Protein AF-A0A0F8WMC8-F1 (afdb_monomer)

Structure (mmCIF, N/CA/C/O backbone):
data_AF-A0A0F8WMC8-F1
#
_entry.id   AF-A0A0F8WMC8-F1
#
loop_
_atom_site.group_PDB
_atom_site.id
_atom_site.type_symbol
_atom_site.label_atom_id
_atom_site.label_alt_id
_atom_site.label_comp_id
_atom_site.label_asym_id
_atom_site.label_entity_id
_atom_site.label_seq_id
_atom_site.pdbx_PDB_ins_code
_atom_site.Cartn_x
_atom_site.Cartn_y
_atom_site.Cartn_z
_atom_site.occupancy
_atom_site.B_iso_or_equiv
_atom_site.auth_seq_id
_atom_site.auth_comp_id
_atom_site.auth_asym_id
_atom_site.auth_atom_id
_atom_site.pdbx_PDB_model_num
ATOM 1 N N . TYR A 1 1 ? -6.528 14.099 8.132 1.00 57.34 1 TYR A N 1
ATOM 2 C CA . TYR A 1 1 ? -7.408 13.729 7.004 1.00 57.34 1 TYR A CA 1
ATOM 3 C C . TYR A 1 1 ? -6.555 13.571 5.759 1.00 57.34 1 TYR A C 1
ATOM 5 O O . TYR A 1 1 ? -5.577 14.304 5.660 1.00 57.34 1 TYR A O 1
ATOM 13 N N . PRO A 1 2 ? -6.889 12.652 4.842 1.00 69.31 2 PRO A N 1
ATOM 14 C CA . PRO A 1 2 ? -6.136 12.472 3.605 1.00 69.31 2 PRO A CA 1
ATOM 15 C C . PRO A 1 2 ? -6.186 13.750 2.757 1.00 69.31 2 PRO A C 1
ATOM 17 O O . PRO A 1 2 ? -7.226 14.417 2.733 1.00 69.31 2 PRO A O 1
ATOM 20 N N . LEU A 1 3 ? -5.102 14.080 2.043 1.00 78.44 3 LEU A N 1
ATOM 21 C CA . LEU A 1 3 ? -5.024 15.299 1.218 1.00 78.44 3 LEU A CA 1
ATOM 22 C C . LEU A 1 3 ? -6.164 15.383 0.197 1.00 78.44 3 LEU A C 1
ATOM 24 O O . LEU A 1 3 ? -6.752 16.448 0.043 1.00 78.44 3 LEU A O 1
ATOM 28 N N . ARG A 1 4 ? -6.574 14.249 -0.387 1.00 80.81 4 ARG A N 1
ATOM 29 C CA . ARG A 1 4 ? -7.710 14.142 -1.325 1.00 80.81 4 ARG A CA 1
ATOM 30 C C . ARG A 1 4 ? -9.057 14.659 -0.792 1.00 80.81 4 ARG A C 1
ATOM 32 O O . ARG A 1 4 ? -9.980 14.851 -1.572 1.00 80.81 4 ARG A O 1
ATOM 39 N N . ARG A 1 5 ? -9.199 14.883 0.522 1.00 80.94 5 ARG A N 1
ATOM 40 C CA . ARG A 1 5 ? -10.414 15.445 1.149 1.00 80.94 5 ARG A CA 1
ATOM 41 C C . ARG A 1 5 ? -10.254 16.890 1.627 1.00 80.94 5 ARG A C 1
ATOM 43 O O . ARG A 1 5 ? -11.209 17.465 2.151 1.00 80.94 5 ARG A O 1
ATOM 50 N N . ALA A 1 6 ? -9.066 17.475 1.508 1.00 84.31 6 ALA A N 1
ATOM 51 C CA . ALA A 1 6 ? -8.820 18.833 1.963 1.00 84.31 6 ALA A CA 1
ATOM 52 C C . ALA A 1 6 ? -9.508 19.841 1.027 1.00 84.31 6 ALA A C 1
ATOM 54 O O . ALA A 1 6 ? -9.176 19.935 -0.151 1.00 84.31 6 ALA A O 1
ATOM 55 N N . LYS A 1 7 ? -10.441 20.646 1.557 1.00 89.38 7 LYS A N 1
ATOM 56 C CA . LYS A 1 7 ? -11.098 21.722 0.783 1.00 89.38 7 LYS A CA 1
ATOM 57 C C . LYS A 1 7 ? -10.099 22.766 0.264 1.00 89.38 7 LYS A C 1
ATOM 59 O O . LYS A 1 7 ? -10.348 23.413 -0.743 1.00 89.38 7 LYS A O 1
ATOM 64 N N . ASN A 1 8 ? -8.976 22.924 0.958 1.00 91.56 8 ASN A N 1
ATOM 65 C CA . ASN A 1 8 ? -7.898 23.864 0.664 1.00 91.56 8 ASN A CA 1
ATOM 66 C C . ASN A 1 8 ? -6.662 23.184 0.043 1.00 91.56 8 ASN A C 1
ATOM 68 O O . ASN A 1 8 ? -5.550 23.694 0.190 1.00 91.56 8 ASN A O 1
ATOM 72 N N . ILE A 1 9 ? -6.830 22.036 -0.628 1.00 89.38 9 ILE A N 1
ATOM 73 C CA . ILE A 1 9 ? -5.713 21.257 -1.184 1.00 89.38 9 ILE A CA 1
ATOM 74 C C . ILE A 1 9 ? -4.814 22.085 -2.111 1.00 89.38 9 ILE A C 1
ATOM 76 O O . ILE A 1 9 ? -3.598 22.042 -1.973 1.00 89.38 9 ILE A O 1
ATOM 80 N N . ASN A 1 10 ? -5.392 22.928 -2.971 1.00 87.25 10 ASN A N 1
ATOM 81 C CA . ASN A 1 10 ? -4.627 23.771 -3.895 1.00 87.25 10 ASN A CA 1
ATOM 82 C C . ASN A 1 10 ? -3.732 24.773 -3.152 1.00 87.25 10 ASN A C 1
ATOM 84 O O . ASN A 1 10 ? -2.590 24.994 -3.541 1.00 87.25 10 ASN A O 1
ATOM 88 N N . THR A 1 11 ? -4.223 25.344 -2.048 1.00 94.12 11 THR A N 1
ATOM 89 C CA . THR A 1 11 ? -3.432 26.242 -1.198 1.00 94.12 11 THR A CA 1
ATOM 90 C C . THR A 1 11 ? -2.282 25.493 -0.533 1.00 94.12 11 THR A C 1
ATOM 92 O O . THR A 1 11 ? -1.169 26.009 -0.496 1.00 94.12 11 THR A O 1
ATOM 95 N N . PHE A 1 12 ? -2.530 24.278 -0.035 1.00 93.06 12 PHE A N 1
ATOM 96 C CA . PHE A 1 12 ? -1.485 23.435 0.547 1.00 93.06 12 PHE A CA 1
ATOM 97 C C . PHE A 1 12 ? -0.402 23.093 -0.486 1.00 93.06 12 PHE A C 1
ATOM 99 O O . PHE A 1 12 ? 0.774 23.338 -0.229 1.00 93.06 12 PHE A O 1
ATOM 106 N N . LEU A 1 13 ? -0.793 22.610 -1.671 1.00 88.81 13 LEU A N 1
ATOM 107 C CA . LEU A 1 13 ? 0.134 22.243 -2.746 1.00 88.81 13 LEU A CA 1
ATOM 108 C C . LEU A 1 13 ? 0.963 23.443 -3.229 1.00 88.81 13 LEU A C 1
ATOM 110 O O . LEU A 1 13 ? 2.169 23.311 -3.416 1.00 88.81 13 LEU A O 1
ATOM 114 N N . ALA A 1 14 ? 0.352 24.628 -3.346 1.00 89.81 14 ALA A N 1
ATOM 115 C CA . ALA A 1 14 ? 1.045 25.853 -3.749 1.00 89.81 14 ALA A CA 1
ATOM 116 C C . ALA A 1 14 ? 2.053 26.373 -2.708 1.00 89.81 14 ALA A C 1
ATOM 118 O O . ALA A 1 14 ? 3.008 27.061 -3.063 1.00 89.81 14 ALA A O 1
ATOM 119 N N . GLN A 1 15 ? 1.843 26.101 -1.416 1.00 94.94 15 GLN A N 1
ATOM 120 C CA . GLN A 1 15 ? 2.841 26.418 -0.388 1.00 94.94 15 GLN A CA 1
ATOM 121 C C . GLN A 1 15 ? 3.924 25.340 -0.327 1.00 94.94 15 GLN A C 1
ATOM 123 O O . GLN A 1 15 ? 5.102 25.674 -0.226 1.00 94.94 15 GLN A O 1
ATOM 128 N N . ALA A 1 16 ? 3.549 24.064 -0.452 1.00 91.69 16 ALA A N 1
ATOM 129 C CA . ALA A 1 16 ? 4.490 22.951 -0.469 1.00 91.69 16 ALA A CA 1
ATOM 130 C C . ALA A 1 16 ? 5.500 23.080 -1.619 1.00 91.69 16 ALA A C 1
ATOM 132 O O . ALA A 1 16 ? 6.696 22.931 -1.388 1.00 91.69 16 ALA A O 1
ATOM 133 N N . SER A 1 17 ? 5.059 23.478 -2.817 1.00 88.31 17 SER A N 1
ATOM 134 C CA . SER A 1 17 ? 5.940 23.666 -3.979 1.00 88.31 17 SER A CA 1
ATOM 135 C C . SER A 1 17 ? 7.002 24.760 -3.804 1.00 88.31 17 SER A C 1
ATOM 137 O O . SER A 1 17 ? 7.935 24.828 -4.595 1.00 88.31 17 SER A O 1
ATOM 139 N N . LYS A 1 18 ? 6.876 25.637 -2.796 1.00 94.38 18 LYS A N 1
ATOM 140 C CA . LYS A 1 18 ? 7.890 26.662 -2.484 1.00 94.38 18 LYS A CA 1
ATOM 141 C C . LYS A 1 18 ? 9.044 26.128 -1.638 1.00 94.38 18 LYS A C 1
ATOM 143 O O . LYS A 1 18 ? 10.104 26.742 -1.620 1.00 94.38 18 LYS A O 1
ATOM 148 N N . VAL A 1 19 ? 8.823 25.038 -0.903 1.00 96.25 19 VAL A N 1
ATOM 149 C CA . VAL A 1 19 ? 9.779 24.488 0.076 1.00 96.25 19 VAL A CA 1
ATOM 150 C C . VAL A 1 19 ? 10.186 23.047 -0.228 1.00 96.25 19 VAL A C 1
ATOM 152 O O . VAL A 1 19 ? 11.166 22.558 0.324 1.00 96.25 19 VAL A O 1
ATOM 155 N N . PHE A 1 20 ? 9.453 22.367 -1.107 1.00 89.06 20 PHE A N 1
ATOM 156 C CA . PHE A 1 20 ? 9.687 20.988 -1.503 1.00 89.06 20 PHE A CA 1
ATOM 157 C C . PHE A 1 20 ? 9.847 20.923 -3.030 1.00 89.06 20 PHE A C 1
ATOM 159 O O . PHE A 1 20 ? 8.898 21.241 -3.748 1.00 89.06 20 PHE A O 1
ATOM 166 N N . PRO A 1 21 ? 11.032 20.543 -3.548 1.00 85.62 21 PRO A N 1
ATOM 167 C CA . PRO A 1 21 ? 11.345 20.642 -4.976 1.00 85.62 21 PRO A CA 1
ATOM 168 C C . PRO A 1 21 ? 10.711 19.531 -5.827 1.00 85.62 21 PRO A C 1
ATOM 170 O O . PRO A 1 21 ? 10.865 19.536 -7.047 1.00 85.62 21 PRO A O 1
ATOM 173 N N . PHE A 1 22 ? 10.016 18.573 -5.210 1.00 84.44 22 PHE A N 1
ATOM 174 C CA . PHE A 1 22 ? 9.362 17.469 -5.907 1.00 84.44 22 PHE A CA 1
ATOM 175 C C . PHE A 1 22 ? 7.856 17.709 -6.023 1.00 84.44 22 PHE A C 1
ATOM 177 O O . PHE A 1 22 ? 7.223 18.260 -5.121 1.00 84.44 22 PHE A O 1
ATOM 184 N N . HIS A 1 23 ? 7.274 17.271 -7.139 1.00 80.44 23 HIS A N 1
ATOM 185 C CA . HIS A 1 23 ? 5.830 17.325 -7.339 1.00 80.44 23 HIS A CA 1
ATOM 186 C C . HIS A 1 23 ? 5.111 16.390 -6.354 1.00 80.44 23 HIS A C 1
ATOM 188 O O . HIS A 1 23 ? 5.587 15.288 -6.084 1.00 80.44 23 HIS A O 1
ATOM 194 N N . ILE A 1 24 ? 3.977 16.835 -5.808 1.00 82.38 24 ILE A N 1
ATOM 195 C CA . ILE A 1 24 ? 3.153 16.040 -4.891 1.00 82.38 24 ILE A CA 1
ATOM 196 C C . ILE A 1 24 ? 1.917 15.567 -5.650 1.00 82.38 24 ILE A C 1
ATOM 198 O O . ILE A 1 24 ? 0.989 16.345 -5.876 1.00 82.38 24 ILE A O 1
ATOM 202 N N . ASP A 1 25 ? 1.901 14.282 -5.991 1.00 80.38 25 ASP A N 1
ATOM 203 C CA . ASP A 1 25 ? 0.770 13.631 -6.645 1.00 80.38 25 ASP A CA 1
ATOM 204 C C . ASP A 1 25 ? -0.287 13.207 -5.619 1.00 80.38 25 ASP A C 1
ATOM 206 O O . ASP A 1 25 ? -0.045 12.397 -4.722 1.00 80.38 25 ASP A O 1
ATOM 210 N N . VAL A 1 26 ? -1.496 13.751 -5.755 1.00 83.75 26 VAL A N 1
ATOM 211 C CA . VAL A 1 26 ? -2.641 13.351 -4.932 1.00 83.75 26 VAL A CA 1
ATOM 212 C C . VAL A 1 26 ? -3.356 12.203 -5.629 1.00 83.75 26 VAL A C 1
ATOM 214 O O . VAL A 1 26 ? -4.071 12.406 -6.608 1.00 83.75 26 VAL A O 1
ATOM 217 N N . ILE A 1 27 ? -3.180 10.995 -5.105 1.00 83.06 27 ILE A N 1
ATOM 218 C CA . ILE A 1 27 ? -3.777 9.786 -5.674 1.00 83.06 27 ILE A CA 1
ATOM 219 C C . ILE A 1 27 ? -5.205 9.537 -5.167 1.00 83.06 27 ILE A C 1
ATOM 221 O O . ILE A 1 27 ? -5.610 9.977 -4.081 1.00 83.06 27 ILE A O 1
ATOM 225 N N . SER A 1 28 ? -5.985 8.816 -5.975 1.00 85.44 28 SER A N 1
ATOM 226 C CA . SER A 1 28 ? -7.312 8.341 -5.583 1.00 85.44 28 SER A CA 1
ATOM 227 C C . SER A 1 28 ? -7.197 7.230 -4.533 1.00 85.44 28 SER A C 1
ATOM 229 O O . SER A 1 28 ? -6.167 6.573 -4.421 1.00 85.44 28 SER A O 1
ATOM 231 N N . GLY A 1 29 ? -8.274 6.973 -3.785 1.00 85.50 29 GLY A N 1
ATOM 232 C CA . GLY A 1 29 ? -8.288 5.851 -2.838 1.00 85.50 29 GLY A CA 1
ATOM 233 C C . GLY A 1 29 ? -8.155 4.481 -3.522 1.00 85.50 29 GLY A C 1
ATOM 234 O O . GLY A 1 29 ? -7.564 3.568 -2.963 1.00 85.50 29 GLY A O 1
ATOM 235 N N . GLN A 1 30 ? -8.663 4.331 -4.751 1.00 86.94 30 GLN A N 1
ATOM 236 C CA . GLN A 1 30 ? -8.468 3.098 -5.526 1.00 86.94 30 GLN A CA 1
ATOM 237 C C . GLN A 1 30 ? -7.009 2.909 -5.940 1.00 86.94 30 GLN A C 1
ATOM 239 O O . GLN A 1 30 ? -6.510 1.788 -5.912 1.00 86.94 30 GLN A O 1
ATOM 244 N N . GLU A 1 31 ? -6.330 3.996 -6.299 1.00 84.88 31 GLU A N 1
ATOM 245 C CA . GLU A 1 31 ? -4.917 3.954 -6.661 1.00 84.88 31 GLU A CA 1
ATOM 246 C C . GLU A 1 31 ? -4.029 3.680 -5.443 1.00 84.88 31 GLU A C 1
ATOM 248 O O . GLU A 1 31 ? -3.118 2.861 -5.516 1.00 84.88 31 GLU A O 1
ATOM 253 N N . GLU A 1 32 ? -4.355 4.281 -4.296 1.00 89.12 32 GLU A N 1
ATOM 254 C CA . GLU A 1 32 ? -3.754 3.953 -3.000 1.00 89.12 32 GLU A CA 1
ATOM 255 C C . GLU A 1 32 ? -3.905 2.456 -2.690 1.00 89.12 32 GLU A C 1
ATOM 257 O O . GLU A 1 32 ? -2.904 1.772 -2.492 1.00 89.12 32 GLU A O 1
ATOM 262 N N . ALA A 1 33 ? -5.125 1.914 -2.775 1.00 94.12 33 ALA A N 1
ATOM 263 C CA . ALA A 1 33 ? -5.384 0.488 -2.581 1.00 94.12 33 ALA A CA 1
ATOM 264 C C . ALA A 1 33 ? -4.577 -0.398 -3.552 1.00 94.12 33 ALA A C 1
ATOM 266 O O . ALA A 1 33 ? -4.024 -1.426 -3.156 1.00 94.12 33 ALA A O 1
ATOM 267 N N . ARG A 1 34 ? -4.477 -0.000 -4.827 1.00 94.44 34 ARG A N 1
ATOM 268 C CA . ARG A 1 34 ? -3.725 -0.742 -5.848 1.00 94.44 34 ARG A CA 1
ATOM 269 C C . ARG A 1 34 ? -2.232 -0.789 -5.521 1.00 94.44 34 ARG A C 1
ATOM 271 O O . ARG A 1 34 ? -1.635 -1.861 -5.622 1.00 94.44 34 ARG A O 1
ATOM 278 N N . LEU A 1 35 ? -1.646 0.342 -5.128 1.00 91.56 35 LEU A N 1
ATOM 279 C CA . LEU A 1 35 ? -0.238 0.436 -4.737 1.00 91.56 35 LEU A CA 1
ATOM 280 C C . LEU A 1 35 ? 0.037 -0.341 -3.446 1.00 91.56 35 LEU A C 1
ATOM 282 O O . LEU A 1 35 ? 1.009 -1.086 -3.397 1.00 91.56 35 LEU A O 1
ATOM 286 N N . ILE A 1 36 ? -0.840 -0.257 -2.441 1.00 97.06 36 ILE A N 1
ATOM 287 C CA . ILE A 1 36 ? -0.744 -1.060 -1.208 1.00 97.06 36 ILE A CA 1
ATOM 288 C C . ILE A 1 36 ? -0.694 -2.551 -1.543 1.00 97.06 36 ILE A C 1
ATOM 290 O O . ILE A 1 36 ? 0.205 -3.264 -1.096 1.00 97.06 36 ILE A O 1
ATOM 294 N N . TYR A 1 37 ? -1.621 -3.022 -2.382 1.00 96.44 37 TYR A N 1
ATOM 295 C CA . TYR A 1 37 ? -1.638 -4.420 -2.801 1.00 96.44 37 TYR A CA 1
ATOM 296 C C . TYR A 1 37 ? -0.370 -4.813 -3.554 1.00 96.44 37 TYR A C 1
ATOM 298 O O . TYR A 1 37 ? 0.166 -5.891 -3.312 1.00 96.44 37 TYR A O 1
ATOM 306 N N . GLN A 1 38 ? 0.135 -3.952 -4.444 1.00 90.69 38 GLN A N 1
ATOM 307 C CA . GLN A 1 38 ? 1.414 -4.198 -5.108 1.00 90.69 38 GLN A CA 1
ATOM 308 C C . GLN A 1 38 ? 2.554 -4.314 -4.099 1.00 90.69 38 GLN A C 1
ATOM 310 O O . GLN A 1 38 ? 3.329 -5.257 -4.214 1.00 90.69 38 GLN A O 1
ATOM 315 N N . GLY A 1 39 ? 2.635 -3.430 -3.105 1.00 92.88 39 GLY A N 1
ATOM 316 C CA . GLY A 1 39 ? 3.635 -3.516 -2.042 1.00 92.88 39 GLY A CA 1
ATOM 317 C C . GLY A 1 39 ? 3.597 -4.867 -1.336 1.00 92.88 39 GLY A C 1
ATOM 318 O O . GLY A 1 39 ? 4.597 -5.575 -1.311 1.00 92.88 39 GLY A O 1
ATOM 319 N N . VAL A 1 40 ? 2.423 -5.291 -0.866 1.00 93.94 40 VAL A N 1
ATOM 320 C CA . VAL A 1 40 ? 2.255 -6.583 -0.176 1.00 93.94 40 VAL A CA 1
ATOM 321 C C . VAL A 1 40 ? 2.558 -7.780 -1.092 1.00 93.94 40 VAL A C 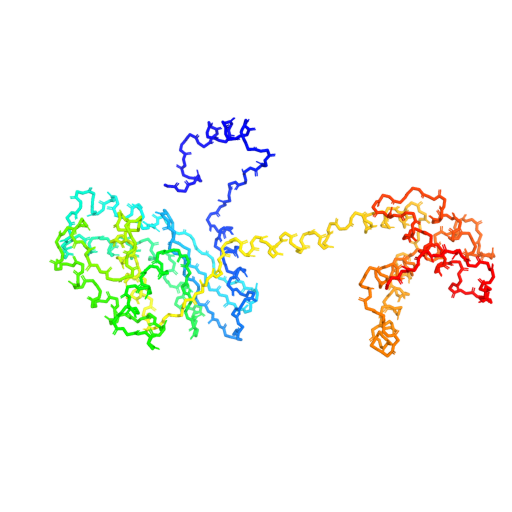1
ATOM 323 O O . VAL A 1 40 ? 3.210 -8.742 -0.678 1.00 93.94 40 VAL A O 1
ATOM 326 N N . ALA A 1 41 ? 2.106 -7.740 -2.348 1.00 90.69 41 ALA A N 1
ATOM 327 C CA . ALA A 1 41 ? 2.239 -8.849 -3.292 1.00 90.69 41 ALA A CA 1
ATOM 328 C C . ALA A 1 41 ? 3.690 -9.155 -3.707 1.00 90.69 41 ALA A C 1
ATOM 330 O O . ALA A 1 41 ? 3.954 -10.284 -4.109 1.00 90.69 41 ALA A O 1
ATOM 331 N N . HIS A 1 42 ? 4.621 -8.197 -3.599 1.00 86.06 42 HIS A N 1
ATOM 332 C CA . HIS A 1 42 ? 6.047 -8.427 -3.894 1.00 86.06 42 HIS A CA 1
ATOM 333 C C . HIS A 1 42 ? 6.797 -9.190 -2.800 1.00 86.06 42 HIS A C 1
ATOM 335 O O . HIS A 1 42 ? 7.874 -9.717 -3.065 1.00 86.06 42 HIS A O 1
ATOM 341 N N . TYR A 1 43 ? 6.240 -9.287 -1.593 1.00 81.81 43 TYR A N 1
ATOM 342 C CA . TYR A 1 43 ? 6.917 -9.928 -0.463 1.00 81.81 43 TYR A CA 1
ATOM 343 C C . TYR A 1 43 ? 6.195 -11.177 0.028 1.00 81.81 43 TYR A C 1
ATOM 345 O O . TYR A 1 43 ? 6.834 -12.126 0.478 1.00 81.81 43 TYR A O 1
ATOM 353 N N . ILE A 1 44 ? 4.872 -11.223 -0.115 1.00 78.75 44 ILE A N 1
ATOM 354 C CA . ILE A 1 44 ? 4.073 -12.382 0.269 1.00 78.75 44 ILE A CA 1
ATOM 355 C C . ILE A 1 44 ? 3.729 -13.190 -0.986 1.00 78.75 44 ILE A C 1
ATOM 357 O O . ILE A 1 44 ? 3.063 -12.701 -1.900 1.00 78.75 44 ILE A O 1
ATOM 361 N N . HIS A 1 45 ? 4.140 -14.454 -1.028 1.00 77.50 45 HIS A N 1
ATOM 362 C CA . HIS A 1 45 ? 3.972 -15.324 -2.191 1.00 77.50 45 HIS A CA 1
ATOM 363 C C . HIS A 1 45 ? 3.014 -16.468 -1.845 1.00 77.50 45 HIS A C 1
ATOM 365 O O . HIS A 1 45 ? 3.412 -17.497 -1.314 1.00 77.50 45 HIS A O 1
ATOM 371 N N . HIS A 1 46 ? 1.731 -16.261 -2.135 1.00 76.88 46 HIS A N 1
ATOM 372 C CA . HIS A 1 46 ? 0.692 -17.284 -2.070 1.00 76.88 46 HIS A CA 1
ATOM 373 C C . HIS A 1 46 ? 0.010 -17.413 -3.426 1.00 76.88 46 HIS A C 1
ATOM 375 O O . HIS A 1 46 ? -0.273 -16.398 -4.081 1.00 76.88 46 HIS A O 1
ATOM 381 N N . ASP A 1 47 ? -0.301 -18.657 -3.780 1.00 84.25 47 ASP A N 1
ATOM 382 C CA . ASP A 1 47 ? -0.995 -19.021 -5.015 1.00 84.25 47 ASP A CA 1
ATOM 383 C C . ASP A 1 47 ? -2.517 -18.895 -4.900 1.00 84.25 47 ASP A C 1
ATOM 385 O O . ASP A 1 47 ? -3.228 -19.081 -5.881 1.00 84.25 47 ASP A O 1
ATOM 389 N N . GLU A 1 48 ? -3.033 -18.509 -3.739 1.00 91.00 48 GLU A N 1
ATOM 390 C CA . GLU A 1 48 ? -4.462 -18.349 -3.485 1.00 91.00 48 GLU A CA 1
ATOM 391 C C . GLU A 1 48 ? -4.890 -16.877 -3.410 1.00 91.00 48 GLU A C 1
ATOM 393 O O . GLU A 1 48 ? -4.061 -15.956 -3.446 1.00 91.00 48 GLU A O 1
ATOM 398 N N . ASN A 1 49 ? -6.205 -16.640 -3.349 1.00 95.62 49 ASN A N 1
ATOM 399 C CA . ASN A 1 49 ? -6.713 -15.294 -3.118 1.00 95.62 49 ASN A CA 1
ATOM 400 C C . ASN A 1 49 ? -6.334 -14.849 -1.706 1.00 95.62 49 ASN A C 1
ATOM 402 O O . ASN A 1 49 ? -6.507 -15.588 -0.738 1.00 95.62 49 ASN A O 1
ATOM 406 N N . ARG A 1 50 ? -5.908 -13.599 -1.579 1.00 95.81 50 ARG A N 1
ATOM 407 C CA . ARG A 1 50 ? -5.653 -12.960 -0.290 1.00 95.81 50 ARG A CA 1
ATOM 408 C C . ARG A 1 50 ? -6.472 -11.694 -0.144 1.00 95.81 50 ARG A C 1
ATOM 410 O O . ARG A 1 50 ? -6.638 -10.963 -1.125 1.00 95.81 50 ARG A O 1
ATOM 417 N N . LEU A 1 51 ? -6.915 -11.426 1.075 1.00 98.31 51 LEU A N 1
ATOM 418 C CA . LEU A 1 51 ? -7.502 -10.158 1.476 1.00 98.31 51 LEU A CA 1
ATOM 419 C C . LEU A 1 51 ? -6.425 -9.301 2.151 1.00 98.31 51 LEU A C 1
ATOM 421 O O . LEU A 1 51 ? -5.896 -9.673 3.190 1.00 98.31 51 LEU A O 1
ATOM 425 N N . VAL A 1 52 ? -6.098 -8.155 1.564 1.00 98.44 52 VAL A N 1
ATOM 426 C CA . VAL A 1 52 ? -5.203 -7.152 2.149 1.00 98.44 52 VAL A CA 1
ATOM 427 C C . VAL A 1 52 ? -6.040 -6.044 2.775 1.00 98.44 52 VAL A C 1
ATOM 429 O O . VAL A 1 52 ? -6.937 -5.513 2.117 1.00 98.44 52 VAL A O 1
ATOM 432 N N . ILE A 1 53 ? -5.739 -5.691 4.023 1.00 98.69 53 ILE A N 1
ATOM 433 C CA . ILE A 1 53 ? -6.399 -4.625 4.782 1.00 98.69 53 ILE A CA 1
ATOM 434 C C . ILE A 1 53 ? -5.344 -3.614 5.250 1.00 98.69 53 ILE A C 1
ATOM 436 O O . ILE A 1 53 ? -4.382 -3.972 5.925 1.00 98.69 53 ILE A O 1
ATOM 440 N N . ASP A 1 54 ? -5.540 -2.339 4.927 1.00 98.50 54 ASP A N 1
ATOM 441 C CA . ASP A 1 54 ? -4.710 -1.223 5.399 1.00 98.50 54 ASP A CA 1
ATOM 442 C C . ASP A 1 54 ? -5.610 -0.209 6.110 1.00 98.50 54 ASP A C 1
ATOM 444 O O . ASP A 1 54 ? -6.582 0.263 5.522 1.00 98.50 54 ASP A O 1
ATOM 448 N N . ILE A 1 55 ? -5.328 0.092 7.383 1.00 98.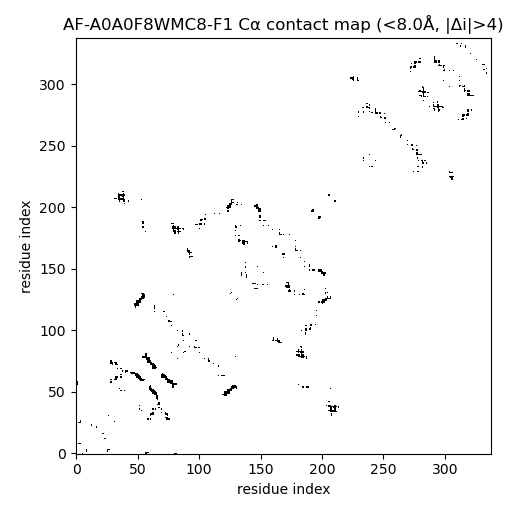31 55 ILE A N 1
ATOM 449 C CA . ILE A 1 55 ? -6.082 1.075 8.175 1.00 98.31 55 ILE A CA 1
ATOM 450 C C . ILE A 1 55 ? -5.221 2.323 8.364 1.00 98.31 55 ILE A C 1
ATOM 452 O O . ILE A 1 55 ? -4.461 2.467 9.327 1.00 98.31 55 ILE A O 1
ATOM 456 N N . GLY A 1 56 ? -5.401 3.276 7.459 1.00 96.00 56 GLY A N 1
ATOM 457 C CA . GLY A 1 56 ? -4.786 4.587 7.535 1.00 96.00 56 GLY A CA 1
ATOM 458 C C . GLY A 1 56 ? -5.441 5.524 8.557 1.00 96.00 56 GLY A C 1
ATOM 459 O O . GLY A 1 56 ? -6.405 5.225 9.267 1.00 96.00 56 GLY A O 1
ATOM 460 N N . GLY A 1 57 ? -4.929 6.757 8.608 1.00 94.31 57 GLY A N 1
ATOM 461 C CA . GLY A 1 57 ? -5.450 7.787 9.513 1.00 94.31 57 GLY A CA 1
ATOM 462 C C . GLY A 1 57 ? -6.859 8.276 9.155 1.00 94.31 57 GLY A C 1
ATOM 463 O O . GLY A 1 57 ? -7.625 8.673 10.034 1.00 94.31 57 GLY A O 1
ATOM 464 N N . GLY A 1 58 ? -7.222 8.272 7.872 1.00 93.38 58 GLY A N 1
ATOM 465 C CA . GLY A 1 58 ? -8.522 8.781 7.419 1.00 93.38 58 GLY A CA 1
ATOM 466 C C . GLY A 1 58 ? -9.210 7.967 6.334 1.00 93.38 58 GLY A C 1
ATOM 467 O O . GLY A 1 58 ? -10.252 8.407 5.847 1.00 93.38 58 GLY A O 1
ATOM 468 N N . SER A 1 59 ? -8.638 6.827 5.966 1.00 95.50 59 SER A N 1
ATOM 469 C CA . SER A 1 59 ? -9.239 5.833 5.090 1.00 95.50 59 SER A CA 1
ATOM 470 C C . SER A 1 59 ? -8.793 4.439 5.486 1.00 95.50 59 SER A C 1
ATOM 472 O O . SER A 1 59 ? -7.845 4.294 6.257 1.00 95.50 59 SER A O 1
ATOM 474 N N . THR A 1 60 ? -9.526 3.454 4.983 1.00 98.06 60 THR A N 1
ATOM 475 C CA . THR A 1 60 ? -9.189 2.042 5.084 1.00 98.06 60 THR A CA 1
ATOM 476 C C . THR A 1 60 ? -9.337 1.437 3.705 1.00 98.06 60 THR A C 1
ATOM 478 O O . THR A 1 60 ? -10.379 1.594 3.056 1.00 98.06 60 THR A O 1
ATOM 481 N N . GLU A 1 61 ? -8.306 0.738 3.269 1.00 98.31 61 GLU A N 1
ATOM 482 C CA . GLU A 1 61 ? -8.254 0.065 1.988 1.00 98.31 61 GLU A CA 1
ATOM 483 C C . GLU A 1 61 ? -8.445 -1.441 2.195 1.00 98.31 61 GLU A C 1
ATOM 485 O O . GLU A 1 61 ? -7.857 -2.040 3.093 1.00 98.31 61 GLU A O 1
ATOM 490 N N . LEU A 1 62 ? -9.301 -2.049 1.368 1.00 98.56 62 LEU A N 1
ATOM 491 C CA . LEU A 1 62 ? -9.532 -3.492 1.342 1.00 98.56 62 LEU A CA 1
ATOM 492 C C . LEU A 1 62 ? -9.311 -3.982 -0.083 1.00 98.56 62 LEU A C 1
ATOM 494 O O . LEU A 1 62 ? -9.944 -3.480 -1.017 1.00 98.56 62 LEU A O 1
ATOM 498 N N . ILE A 1 63 ? -8.444 -4.971 -0.262 1.00 98.50 63 ILE A N 1
ATOM 499 C CA . ILE A 1 63 ? -8.073 -5.485 -1.579 1.00 98.50 63 ILE A CA 1
ATOM 500 C C . ILE A 1 63 ? -8.148 -7.001 -1.581 1.00 98.50 63 ILE A C 1
ATOM 502 O O . ILE A 1 63 ? -7.532 -7.633 -0.735 1.00 98.50 63 ILE A O 1
ATOM 506 N N . ILE A 1 64 ? -8.828 -7.591 -2.564 1.00 98.19 64 ILE A N 1
ATOM 507 C CA . ILE A 1 64 ? -8.663 -9.021 -2.857 1.00 98.19 64 ILE A CA 1
ATOM 508 C C . ILE A 1 64 ? -7.799 -9.162 -4.096 1.00 98.19 64 ILE A C 1
ATOM 510 O O . ILE A 1 64 ? -8.058 -8.498 -5.100 1.00 98.19 64 ILE A O 1
ATOM 514 N N . GLY A 1 65 ? -6.814 -10.054 -4.067 1.00 95.38 65 GLY A N 1
ATOM 515 C CA . GLY A 1 65 ? -6.015 -10.378 -5.243 1.00 95.38 65 GLY A CA 1
ATOM 516 C C . GLY A 1 65 ? -5.313 -11.726 -5.150 1.00 95.38 65 GLY A C 1
ATOM 517 O O . GLY A 1 65 ? -5.360 -12.396 -4.123 1.00 95.38 65 GLY A O 1
ATOM 518 N N . LYS A 1 66 ? -4.683 -12.124 -6.256 1.00 92.06 66 LYS A N 1
ATOM 519 C CA . LYS A 1 66 ? -3.874 -13.340 -6.383 1.00 92.06 66 LYS A CA 1
ATOM 520 C C . LYS A 1 66 ? -2.590 -13.013 -7.148 1.00 92.06 66 LYS A C 1
ATOM 522 O O . LYS A 1 66 ? 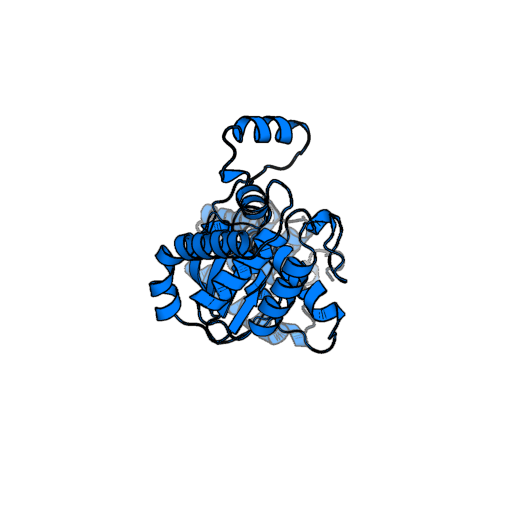-2.632 -12.324 -8.173 1.00 92.06 66 LYS A O 1
ATOM 527 N N . HIS A 1 67 ? -1.450 -13.501 -6.658 1.00 89.19 67 HIS A N 1
ATOM 528 C CA . HIS A 1 67 ? -0.119 -13.079 -7.119 1.00 89.19 67 HIS A CA 1
ATOM 529 C C . HIS A 1 67 ? -0.031 -11.536 -7.207 1.00 89.19 67 HIS A C 1
ATOM 531 O O . HIS A 1 67 ? -0.505 -10.834 -6.317 1.00 89.19 67 HIS A O 1
ATOM 537 N N . PHE A 1 68 ? 0.481 -10.992 -8.311 1.00 85.88 68 PHE A N 1
ATOM 538 C CA . PHE A 1 68 ? 0.588 -9.551 -8.568 1.00 85.88 68 PHE A CA 1
ATOM 539 C C . PHE A 1 68 ? -0.692 -8.892 -9.113 1.00 85.88 68 PHE A C 1
ATOM 541 O O . PHE A 1 68 ? -0.675 -7.706 -9.446 1.00 85.88 68 PHE A O 1
ATOM 548 N N . LYS A 1 69 ? -1.805 -9.630 -9.238 1.00 86.25 69 LYS A N 1
ATOM 549 C CA . LYS A 1 69 ? -3.059 -9.114 -9.806 1.00 86.25 69 LYS A CA 1
ATOM 550 C C . LYS A 1 69 ? -4.119 -8.933 -8.724 1.00 86.25 69 LYS A C 1
ATOM 552 O O . LYS A 1 69 ? -4.510 -9.886 -8.055 1.00 86.25 69 LYS A O 1
ATOM 557 N N . HIS A 1 70 ? -4.627 -7.713 -8.598 1.00 91.31 70 HIS A N 1
ATOM 558 C CA . HIS A 1 70 ? -5.825 -7.447 -7.809 1.00 91.31 70 HIS A CA 1
ATOM 559 C C . HIS A 1 70 ? -7.076 -7.924 -8.567 1.00 91.31 70 HIS A C 1
ATOM 561 O O . HIS A 1 70 ? -7.101 -7.958 -9.797 1.00 91.31 70 HIS A O 1
ATOM 567 N N . LYS A 1 71 ? -8.113 -8.285 -7.815 1.00 94.19 71 LYS A N 1
ATOM 568 C CA . LYS A 1 71 ? -9.457 -8.643 -8.289 1.00 94.19 71 LYS A CA 1
ATOM 569 C C . LYS A 1 71 ? -10.480 -7.593 -7.871 1.00 94.19 71 LYS A C 1
ATOM 571 O O . LYS A 1 71 ? -11.255 -7.141 -8.703 1.00 94.19 71 LYS A O 1
ATOM 576 N N . LEU A 1 72 ? -10.448 -7.182 -6.601 1.00 96.88 72 LEU A N 1
ATOM 577 C CA . LEU A 1 72 ? -11.311 -6.137 -6.045 1.00 96.88 72 LEU A CA 1
ATOM 578 C C . LEU A 1 72 ? -10.468 -5.087 -5.333 1.00 96.88 72 LEU A C 1
ATOM 580 O O . LEU A 1 72 ? -9.575 -5.444 -4.572 1.00 96.88 72 LEU A O 1
ATOM 584 N N . LEU A 1 73 ? -10.785 -3.810 -5.543 1.00 94.44 73 LEU A N 1
ATOM 585 C CA . LEU A 1 73 ? -10.142 -2.672 -4.889 1.00 94.44 73 LEU A CA 1
ATOM 586 C C . LEU A 1 73 ? -11.200 -1.774 -4.256 1.00 94.44 73 LEU A C 1
ATOM 588 O O . LEU A 1 73 ? -12.109 -1.301 -4.942 1.00 94.44 73 LEU A O 1
ATOM 592 N N . SER A 1 74 ? -11.055 -1.492 -2.965 1.00 95.94 74 SER A N 1
ATOM 593 C CA . SER A 1 74 ? -11.908 -0.545 -2.251 1.00 95.94 74 SER A CA 1
ATOM 594 C C . SER A 1 74 ? -11.100 0.345 -1.324 1.00 95.94 74 SER A C 1
ATOM 596 O O . SER A 1 74 ? -10.177 -0.114 -0.665 1.00 95.94 74 SER A O 1
ATOM 598 N N . SER A 1 75 ? -11.522 1.606 -1.230 1.00 95.44 75 SER A N 1
ATOM 599 C CA . SER A 1 75 ? -11.076 2.575 -0.227 1.00 95.44 75 SER A CA 1
ATOM 600 C C . SER A 1 75 ? -12.316 3.176 0.424 1.00 95.44 75 SER A C 1
ATOM 602 O O . SER A 1 75 ? -13.218 3.656 -0.273 1.00 95.44 75 SER A O 1
ATOM 604 N N . ARG A 1 76 ? -12.396 3.101 1.753 1.00 95.56 76 ARG A N 1
ATOM 605 C CA . ARG A 1 76 ? -13.528 3.585 2.552 1.00 95.56 76 ARG A CA 1
ATOM 606 C C . ARG A 1 76 ? -13.095 4.725 3.448 1.00 95.56 76 ARG A C 1
ATOM 608 O O . ARG A 1 76 ? -11.962 4.770 3.915 1.00 95.56 76 ARG A O 1
ATOM 615 N N . ASN A 1 77 ? -14.004 5.666 3.691 1.00 92.44 77 ASN A N 1
ATOM 616 C CA . ASN A 1 77 ? -13.723 6.899 4.428 1.00 92.44 77 ASN A CA 1
ATOM 617 C C . ASN A 1 77 ? -13.754 6.680 5.947 1.00 92.44 77 ASN A C 1
ATOM 619 O O . ASN A 1 77 ? -14.400 7.427 6.682 1.00 92.44 77 ASN A O 1
ATOM 623 N N . MET A 1 78 ? -13.033 5.663 6.405 1.00 95.62 78 MET A N 1
ATOM 624 C CA . MET A 1 78 ? -12.916 5.277 7.800 1.00 95.62 78 MET A CA 1
ATOM 625 C C . MET A 1 78 ? -11.451 5.062 8.135 1.00 95.62 78 MET A C 1
ATOM 627 O O . MET A 1 78 ? -10.783 4.273 7.492 1.00 95.62 78 MET A O 1
ATOM 631 N N . GLY A 1 79 ? -10.921 5.785 9.109 1.00 96.50 79 GLY A N 1
ATOM 632 C CA . GLY A 1 79 ? -9.528 5.637 9.525 1.00 96.50 79 GLY A CA 1
ATOM 633 C C . GLY A 1 79 ? -9.347 6.012 10.983 1.00 96.50 79 GLY A C 1
ATOM 634 O O . GLY A 1 79 ? -10.188 6.719 11.552 1.00 96.50 79 GLY A O 1
ATOM 635 N N . CYS A 1 80 ? -8.250 5.567 11.586 1.00 97.38 80 CYS A N 1
ATOM 636 C CA . CYS A 1 80 ? -8.061 5.588 13.037 1.00 97.38 80 CYS A CA 1
ATOM 637 C C . CYS A 1 80 ? -8.165 6.998 13.651 1.00 97.38 80 CYS A C 1
ATOM 639 O O . CYS A 1 80 ? -8.852 7.189 14.657 1.00 97.38 80 CYS A O 1
ATOM 641 N N . VAL A 1 81 ? -7.602 8.023 12.999 1.00 96.50 81 VAL A N 1
ATOM 642 C CA . VAL A 1 81 ? -7.689 9.425 13.450 1.00 96.50 81 VAL A CA 1
ATOM 643 C C . VAL A 1 81 ? -9.112 9.957 13.296 1.00 96.50 81 VAL A C 1
ATOM 645 O O . VAL A 1 81 ? -9.650 10.572 14.215 1.00 96.50 81 VAL A O 1
ATOM 648 N N . SER A 1 82 ? -9.741 9.723 12.139 1.00 95.56 82 SER A N 1
ATOM 649 C CA . SER A 1 82 ? -11.106 10.204 11.885 1.00 95.56 82 SER A CA 1
ATOM 650 C C . SER A 1 82 ? -12.135 9.579 12.832 1.00 95.56 82 SER A C 1
ATOM 652 O O . SER A 1 82 ? -12.968 10.299 13.378 1.00 95.56 82 SER A O 1
ATOM 654 N N . TYR A 1 83 ? -12.028 8.276 13.097 1.00 97.69 83 TYR A N 1
ATOM 655 C CA . TYR A 1 83 ? -12.944 7.554 13.977 1.00 97.69 83 TYR A CA 1
ATOM 656 C C . TYR A 1 83 ? -12.703 7.888 15.443 1.00 97.69 83 TYR A C 1
ATOM 658 O O . TYR A 1 83 ? -13.664 8.102 16.179 1.00 97.69 83 TYR A O 1
ATOM 666 N N . THR A 1 84 ? -11.443 8.028 15.866 1.00 97.88 84 THR A N 1
ATOM 667 C CA . THR A 1 84 ? -11.147 8.479 17.233 1.00 97.88 84 THR A CA 1
ATOM 668 C C . THR A 1 84 ? -11.711 9.875 17.470 1.00 97.88 84 THR A C 1
ATOM 670 O O . THR A 1 84 ? -12.443 10.088 18.431 1.00 97.88 84 THR A O 1
ATOM 673 N N . LYS A 1 85 ? -11.506 10.803 16.527 1.00 96.50 85 LYS A N 1
ATOM 674 C CA . LYS A 1 85 ? -12.087 12.148 16.604 1.00 96.50 85 LYS A CA 1
ATOM 675 C C . LYS A 1 85 ? -13.619 12.149 16.596 1.00 96.50 85 LYS A C 1
ATOM 677 O O . LYS A 1 85 ? -14.217 13.031 17.197 1.00 96.50 85 LYS A O 1
ATOM 682 N N . GLN A 1 86 ? -14.262 11.219 15.895 1.00 97.56 86 GLN A N 1
ATOM 683 C CA . GLN A 1 86 ? -15.721 11.190 15.778 1.00 97.56 86 GLN A CA 1
ATOM 684 C C . GLN A 1 86 ? -16.407 10.546 16.990 1.00 97.56 86 GLN A C 1
ATOM 686 O O . GLN A 1 86 ? -17.446 11.032 17.430 1.00 97.56 86 GLN A O 1
ATOM 691 N N . PHE A 1 87 ? -15.849 9.458 17.521 1.00 98.25 87 PHE A N 1
ATOM 692 C CA . PHE A 1 87 ? -16.513 8.631 18.537 1.00 98.25 87 PHE A CA 1
ATOM 693 C C . PHE A 1 87 ? -15.896 8.741 19.933 1.00 98.25 87 PHE A C 1
ATOM 695 O O . PHE A 1 87 ? -16.555 8.398 20.913 1.00 98.25 87 PHE A O 1
ATOM 702 N N . PHE A 1 88 ? -14.667 9.251 20.026 1.00 97.88 88 PHE A N 1
ATOM 703 C CA . PHE A 1 88 ? -13.869 9.327 21.251 1.00 97.88 88 PHE A CA 1
ATOM 704 C C . PHE A 1 88 ? -13.239 10.723 21.440 1.00 97.88 88 PHE A C 1
ATOM 706 O O . PHE A 1 88 ? -12.156 10.852 22.001 1.00 97.88 88 PHE A O 1
ATOM 713 N N . ALA A 1 89 ? -13.905 11.778 20.953 1.00 95.25 89 ALA A N 1
ATOM 714 C CA . ALA A 1 89 ? -13.360 13.139 20.863 1.00 95.25 89 ALA A CA 1
ATOM 715 C C . ALA A 1 89 ? -12.894 13.744 22.201 1.00 95.25 89 ALA A C 1
ATOM 717 O O . ALA A 1 89 ? -11.932 14.501 22.230 1.00 95.25 89 ALA A O 1
ATOM 718 N N . ASP A 1 90 ? -13.598 13.429 23.287 1.00 95.69 90 ASP A N 1
ATOM 719 C CA . ASP A 1 90 ? -13.310 13.868 24.662 1.00 95.69 90 ASP A CA 1
ATOM 720 C C . ASP A 1 90 ? -12.474 12.834 25.443 1.00 95.69 90 ASP A C 1
ATOM 722 O O . ASP A 1 90 ? -12.420 12.866 26.669 1.00 95.69 90 ASP A O 1
ATOM 726 N N . GLY A 1 91 ? -11.883 11.863 24.742 1.00 96.06 91 GLY A N 1
ATOM 727 C CA . GLY A 1 91 ? -11.061 10.815 25.331 1.00 96.06 91 GLY A CA 1
ATOM 728 C C . GLY A 1 91 ? -11.834 9.694 26.024 1.00 96.06 91 GLY A C 1
ATOM 729 O O . GLY A 1 91 ? -11.217 8.692 26.356 1.00 96.06 91 GLY A O 1
ATOM 730 N N . ILE A 1 92 ? -13.154 9.788 26.230 1.00 97.81 92 ILE A N 1
ATOM 731 C CA . ILE A 1 92 ? -13.902 8.763 26.980 1.00 97.81 92 ILE A CA 1
ATOM 732 C C . ILE A 1 92 ? -14.037 7.469 26.169 1.00 97.81 92 ILE A C 1
ATOM 734 O O . ILE A 1 92 ? -14.530 7.475 25.036 1.00 97.81 92 ILE A O 1
ATOM 738 N N . ILE A 1 93 ? -13.704 6.348 26.805 1.00 98.25 93 ILE A N 1
ATOM 739 C CA . ILE A 1 93 ? -13.808 4.984 26.294 1.00 98.25 93 ILE A CA 1
ATOM 740 C C . ILE A 1 93 ? -14.918 4.239 27.045 1.00 98.25 93 ILE A C 1
ATOM 742 O O . ILE A 1 93 ? -14.899 4.124 28.267 1.00 98.25 93 ILE A O 1
ATOM 746 N N . ASN A 1 94 ? -15.909 3.731 26.310 1.00 98.19 94 ASN A N 1
ATOM 747 C CA . ASN A 1 94 ? -16.945 2.846 26.841 1.00 98.19 94 ASN A CA 1
ATOM 748 C C . ASN A 1 94 ? -17.590 2.013 25.724 1.00 98.19 94 ASN A C 1
ATOM 750 O O . ASN A 1 94 ? -17.425 2.306 24.536 1.00 98.19 94 ASN A O 1
ATOM 754 N N . GLU A 1 95 ? -18.376 1.015 26.125 1.00 98.38 95 GLU A N 1
ATOM 755 C CA . GLU A 1 95 ? -19.007 0.050 25.220 1.00 98.38 95 GLU A CA 1
ATOM 756 C C . GLU A 1 95 ? -19.904 0.729 24.180 1.00 98.38 95 GLU A C 1
ATOM 758 O O . GLU A 1 95 ? -19.822 0.456 22.986 1.00 98.38 95 GLU A O 1
ATOM 763 N N . LYS A 1 96 ? -20.701 1.718 24.606 1.00 98.38 96 LYS A N 1
ATOM 764 C CA . LYS A 1 96 ? -21.602 2.465 23.719 1.00 98.38 96 LYS A CA 1
ATOM 765 C C . LYS A 1 96 ? -20.848 3.176 22.591 1.00 98.38 96 LYS A C 1
ATOM 767 O O . LYS A 1 96 ? -21.378 3.294 21.488 1.00 98.38 96 LYS A O 1
ATOM 772 N N . ARG A 1 97 ? -19.645 3.691 22.854 1.00 98.38 97 ARG A N 1
ATOM 773 C CA . ARG A 1 97 ? -18.821 4.386 21.853 1.00 98.38 97 ARG A CA 1
ATOM 774 C C . ARG A 1 97 ? -18.123 3.421 20.913 1.00 98.38 97 ARG A C 1
ATOM 776 O O . ARG A 1 97 ? -18.157 3.657 19.708 1.00 98.38 97 ARG A O 1
ATOM 783 N N . PHE A 1 98 ? -17.577 2.330 21.446 1.00 98.50 98 PHE A N 1
ATOM 784 C CA . PHE A 1 98 ? -17.030 1.251 20.628 1.00 98.50 98 PHE A CA 1
ATOM 785 C C . PHE A 1 98 ? -18.081 0.690 19.672 1.00 98.50 98 PHE A C 1
ATOM 787 O O . PHE A 1 98 ? -17.839 0.662 18.470 1.00 98.50 98 PHE A O 1
ATOM 794 N N . ASN A 1 99 ? -19.278 0.379 20.170 1.00 98.44 99 ASN A N 1
ATOM 795 C CA . ASN A 1 99 ? -20.353 -0.172 19.345 1.00 98.44 99 ASN A CA 1
ATOM 796 C C . ASN A 1 99 ? -20.808 0.826 18.271 1.00 98.44 99 ASN A C 1
ATOM 798 O O . ASN A 1 99 ? -21.015 0.449 17.125 1.00 98.44 99 ASN A O 1
ATOM 802 N N . LYS A 1 100 ? -20.897 2.126 18.591 1.00 98.62 100 LYS A N 1
ATOM 803 C CA . LYS A 1 100 ? -21.187 3.161 17.581 1.00 98.62 100 LYS A CA 1
ATOM 804 C C . LYS A 1 100 ? -20.115 3.243 16.492 1.00 98.62 100 LYS A C 1
ATOM 806 O O . LYS A 1 100 ? -20.462 3.418 15.327 1.00 98.62 100 LYS A O 1
ATOM 811 N N . ALA A 1 101 ? -18.840 3.155 16.868 1.00 98.62 101 ALA A N 1
ATOM 812 C CA . ALA A 1 101 ? -17.735 3.172 15.918 1.00 98.62 101 ALA A CA 1
ATOM 813 C C . ALA A 1 101 ? -17.743 1.915 15.030 1.00 98.62 101 ALA A C 1
ATOM 815 O O . ALA A 1 101 ? -17.597 2.039 13.817 1.00 98.62 101 ALA A O 1
ATOM 816 N N . GLN A 1 102 ? -17.983 0.738 15.615 1.00 98.69 102 GLN A N 1
ATOM 817 C CA . GLN A 1 102 ? -18.081 -0.542 14.905 1.00 98.69 102 GLN A CA 1
ATOM 818 C C . GLN A 1 102 ? -19.246 -0.551 13.911 1.00 98.69 102 GLN A C 1
ATOM 820 O O . GLN A 1 102 ? -19.008 -0.704 12.718 1.00 98.69 102 GLN A O 1
ATOM 825 N N . ILE A 1 103 ? -20.464 -0.214 14.356 1.00 98.50 103 ILE A N 1
ATOM 826 C CA . ILE A 1 103 ? -21.647 -0.101 13.483 1.00 98.50 103 ILE A CA 1
ATOM 827 C C . ILE A 1 103 ? -21.384 0.869 12.326 1.00 98.50 103 ILE A C 1
ATOM 829 O O . ILE A 1 103 ? -21.777 0.621 11.189 1.00 98.50 103 ILE A O 1
ATOM 833 N N . LYS A 1 104 ? -20.701 1.995 12.581 1.00 98.50 104 LYS A N 1
ATOM 834 C CA . LYS A 1 104 ? -20.388 2.936 11.502 1.00 98.50 104 LYS A CA 1
ATOM 835 C C . LYS A 1 104 ? -19.377 2.357 10.506 1.00 98.50 104 LYS A C 1
ATOM 837 O O . LYS A 1 104 ? -19.514 2.625 9.317 1.00 98.50 104 LYS A O 1
ATOM 842 N N . ALA A 1 105 ? -18.369 1.608 10.959 1.00 98.44 105 ALA A N 1
ATOM 843 C CA . ALA 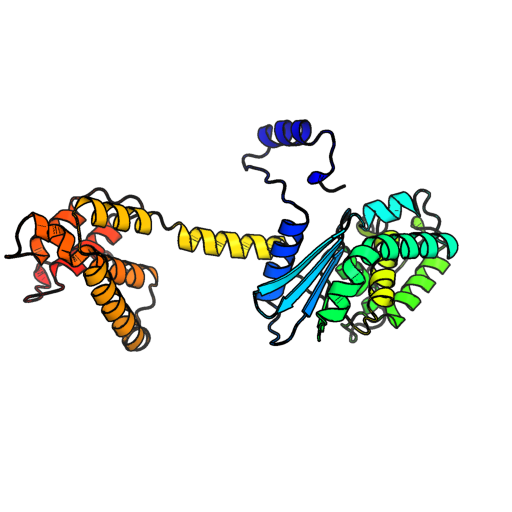A 1 105 ? -17.446 0.895 10.069 1.00 98.44 105 ALA A CA 1
ATOM 844 C C . ALA A 1 105 ? -18.170 -0.177 9.242 1.00 98.44 105 ALA A C 1
ATOM 846 O O . ALA A 1 105 ? -17.980 -0.224 8.031 1.00 98.44 105 ALA A O 1
ATOM 847 N N . GLU A 1 106 ? -19.056 -0.961 9.857 1.00 97.81 106 GLU A N 1
ATOM 848 C CA . GLU A 1 106 ? -19.886 -1.955 9.163 1.00 97.81 106 GLU A CA 1
ATOM 849 C C . GLU A 1 106 ? -20.723 -1.313 8.049 1.00 97.81 106 GLU A C 1
ATOM 851 O O . GLU A 1 106 ? -20.696 -1.779 6.914 1.00 97.81 106 GLU A O 1
ATOM 856 N N . GLN A 1 107 ? -21.376 -0.179 8.323 1.00 97.56 107 GLN A N 1
ATOM 857 C CA . GLN A 1 107 ? -22.142 0.573 7.319 1.00 97.56 107 GLN A CA 1
ATOM 858 C C . GLN A 1 107 ? -21.284 1.065 6.143 1.00 97.56 107 GLN A C 1
ATOM 860 O O . GLN A 1 107 ? -21.744 1.094 5.004 1.00 97.56 107 GLN A O 1
ATOM 865 N N . GLU A 1 108 ? -20.037 1.483 6.390 1.00 96.88 108 GLU A N 1
ATOM 866 C CA . GLU A 1 108 ? -19.121 1.867 5.305 1.00 96.88 108 GLU A CA 1
ATOM 867 C C . GLU A 1 108 ? -18.724 0.653 4.443 1.00 96.88 108 GLU A C 1
ATOM 869 O O . GLU A 1 108 ? -18.443 0.808 3.254 1.00 96.88 108 GLU A O 1
ATOM 874 N N . LEU A 1 109 ? -18.712 -0.551 5.022 1.00 97.44 109 LEU A N 1
ATOM 875 C CA . LEU A 1 109 ? -18.322 -1.802 4.368 1.00 97.44 109 LEU A CA 1
ATOM 876 C C . LEU A 1 109 ? -19.490 -2.549 3.705 1.00 97.44 109 LEU A C 1
ATOM 878 O O . LEU A 1 109 ? -19.259 -3.333 2.785 1.00 97.44 109 LEU A O 1
ATOM 882 N N . GLU A 1 110 ? -20.732 -2.287 4.108 1.00 95.00 110 GLU A N 1
ATOM 883 C CA . GLU A 1 110 ? -21.937 -2.957 3.598 1.00 95.00 110 GLU A CA 1
ATOM 884 C C . GLU A 1 110 ? -22.010 -2.927 2.061 1.00 95.00 110 GLU A C 1
ATOM 886 O O . GLU A 1 110 ? -22.286 -3.936 1.414 1.00 95.00 110 GLU A O 1
ATOM 891 N N . VAL A 1 111 ? -21.634 -1.796 1.456 1.00 93.19 111 VAL A N 1
ATOM 892 C CA . VAL A 1 111 ? -21.654 -1.596 -0.004 1.00 93.19 111 VAL A CA 1
ATOM 893 C C . VAL A 1 111 ? -20.672 -2.483 -0.778 1.00 93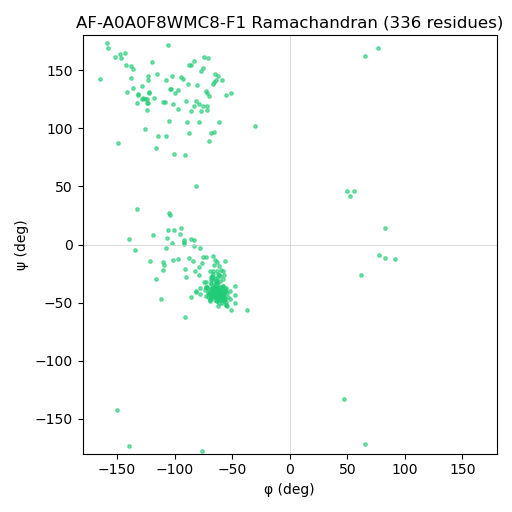.19 111 VAL A C 1
ATOM 895 O O . VAL A 1 111 ? -20.805 -2.613 -1.994 1.00 93.19 111 VAL A O 1
ATOM 898 N N . ILE A 1 112 ? -19.668 -3.065 -0.113 1.00 96.12 112 ILE A N 1
ATOM 899 C CA . ILE A 1 112 ? -18.692 -3.974 -0.739 1.00 96.12 112 ILE A CA 1
ATOM 900 C C . ILE A 1 112 ? -18.846 -5.422 -0.288 1.00 96.12 112 ILE A C 1
ATOM 902 O O . ILE A 1 112 ? -18.305 -6.314 -0.941 1.00 96.12 112 ILE A O 1
ATOM 906 N N . PHE A 1 113 ? -19.587 -5.656 0.794 1.00 97.31 113 PHE A N 1
ATOM 907 C CA . PHE A 1 113 ? -19.640 -6.926 1.502 1.00 97.31 113 PHE A CA 1
ATOM 908 C C . PHE A 1 113 ? -19.911 -8.122 0.578 1.00 97.31 113 PHE A C 1
ATOM 910 O O . PHE A 1 113 ? -19.082 -9.027 0.480 1.00 97.31 113 PHE A O 1
ATOM 917 N N . ALA A 1 114 ? -21.012 -8.084 -0.181 1.00 97.69 114 ALA A N 1
ATOM 918 C CA . ALA A 1 114 ? -21.429 -9.195 -1.039 1.00 97.69 114 ALA A CA 1
ATOM 919 C C . ALA A 1 114 ? -20.368 -9.578 -2.088 1.00 97.69 114 ALA A C 1
ATOM 921 O O . ALA A 1 114 ? -20.077 -10.759 -2.285 1.00 97.69 114 ALA A O 1
ATOM 922 N N . ASN A 1 115 ? -19.737 -8.586 -2.725 1.00 97.44 115 ASN A N 1
ATOM 923 C CA . ASN A 1 115 ? -18.711 -8.831 -3.741 1.00 97.44 115 ASN A CA 1
ATOM 924 C C . ASN A 1 115 ? -17.464 -9.481 -3.130 1.00 97.44 115 ASN A C 1
ATOM 926 O O . ASN A 1 115 ? -16.892 -10.394 -3.726 1.00 97.44 115 ASN A O 1
ATOM 930 N N . TYR A 1 116 ? -17.066 -9.048 -1.934 1.00 98.19 116 TYR A N 1
ATOM 931 C CA . TYR A 1 116 ? -15.891 -9.579 -1.245 1.00 98.19 116 TYR A CA 1
ATOM 932 C C . TYR A 1 116 ? -16.131 -11.021 -0.795 1.00 98.19 116 TYR A C 1
ATOM 934 O O . TYR A 1 116 ? -15.323 -11.885 -1.130 1.00 98.19 116 TYR A O 1
ATOM 942 N N . ILE A 1 117 ? -17.272 -11.304 -0.158 1.00 97.88 117 ILE A N 1
ATOM 943 C CA . ILE A 1 117 ? -17.650 -12.668 0.243 1.00 97.88 117 ILE A CA 1
ATOM 944 C C . ILE A 1 117 ? -17.739 -13.599 -0.970 1.00 97.88 117 ILE A C 1
ATOM 946 O O . ILE A 1 117 ? -17.168 -14.684 -0.949 1.00 97.88 117 ILE A O 1
ATOM 950 N N . SER A 1 118 ? -18.383 -13.164 -2.059 1.00 97.69 118 SER A N 1
ATOM 951 C CA . SER A 1 118 ? -18.493 -13.984 -3.276 1.00 97.69 118 SER A CA 1
ATOM 952 C C . SER A 1 118 ? -17.144 -14.276 -3.947 1.00 97.69 118 SER A C 1
ATOM 954 O O . SER A 1 118 ? -16.975 -15.335 -4.548 1.00 97.69 118 SER A O 1
ATOM 956 N N . THR A 1 119 ? -16.176 -13.357 -3.851 1.00 97.75 119 THR A N 1
ATOM 957 C CA . THR A 1 119 ? -14.838 -13.548 -4.432 1.00 97.75 119 THR A CA 1
ATOM 958 C C . THR A 1 119 ? -13.983 -14.473 -3.570 1.00 97.75 119 THR A C 1
ATOM 960 O O . THR A 1 119 ? -13.212 -15.269 -4.111 1.00 97.75 119 THR A O 1
ATOM 963 N N . GLY A 1 120 ? -14.120 -14.357 -2.246 1.00 97.19 120 GLY A N 1
ATOM 964 C CA . GLY A 1 120 ? -13.428 -15.171 -1.257 1.00 97.19 120 GLY A CA 1
ATOM 965 C C . GLY A 1 120 ? -11.908 -14.976 -1.217 1.00 97.19 120 GLY A C 1
ATOM 966 O O . GLY A 1 120 ? -11.270 -14.467 -2.148 1.00 97.19 120 GLY A O 1
ATOM 967 N N . TRP A 1 121 ? -11.319 -15.414 -0.110 1.00 97.50 121 TRP A N 1
ATOM 968 C CA . TRP A 1 121 ? -9.880 -15.437 0.140 1.00 97.50 121 TRP A CA 1
ATOM 969 C C . TRP A 1 121 ? -9.515 -16.643 1.005 1.00 97.50 121 TRP A C 1
ATOM 971 O O . TRP A 1 121 ? -10.371 -17.237 1.655 1.00 97.50 121 TRP A O 1
ATOM 981 N N . GLN A 1 122 ? -8.237 -17.008 0.981 1.00 95.50 122 GLN A N 1
ATOM 982 C CA . GLN A 1 122 ? -7.655 -18.088 1.777 1.00 95.50 122 GLN A CA 1
ATOM 983 C C . GLN A 1 122 ? -6.721 -17.547 2.863 1.00 95.50 122 GLN A C 1
ATOM 985 O O . GLN A 1 122 ? -6.491 -18.228 3.853 1.00 95.50 122 GLN A O 1
ATOM 990 N N . SER A 1 123 ? -6.200 -16.329 2.697 1.00 94.81 123 SER A N 1
ATOM 991 C CA . SER A 1 123 ? -5.385 -15.658 3.709 1.00 94.81 123 SER A CA 1
ATOM 992 C C . SER A 1 123 ? -5.740 -14.182 3.834 1.00 94.81 123 SER A C 1
ATOM 994 O O . SER A 1 123 ? -6.235 -13.557 2.888 1.00 94.81 123 SER A O 1
ATOM 996 N N . VAL A 1 124 ? -5.485 -13.623 5.016 1.00 97.75 124 VAL A N 1
ATOM 997 C CA . VAL A 1 124 ? -5.712 -12.211 5.320 1.00 97.75 124 VAL A CA 1
ATOM 998 C C . VAL A 1 124 ? -4.407 -11.582 5.778 1.00 97.75 124 VAL A C 1
ATOM 1000 O O . VAL A 1 124 ? -3.734 -12.101 6.662 1.00 97.75 124 VAL A O 1
ATOM 1003 N N . VAL A 1 125 ? -4.064 -10.443 5.184 1.00 97.50 125 VAL A N 1
ATOM 1004 C CA . VAL A 1 125 ? -2.860 -9.683 5.509 1.00 97.50 125 VAL A CA 1
ATOM 1005 C C . VAL A 1 125 ? -3.248 -8.264 5.891 1.00 97.50 125 VAL A C 1
ATOM 1007 O O . VAL A 1 125 ? -3.845 -7.532 5.103 1.00 97.50 125 VAL A O 1
ATOM 1010 N N . GLY A 1 126 ? -2.878 -7.856 7.093 1.00 97.94 126 GLY A N 1
ATOM 1011 C CA . GLY A 1 126 ? -2.965 -6.486 7.561 1.00 97.94 126 GLY A CA 1
ATOM 1012 C C . GLY A 1 126 ? -1.656 -5.733 7.347 1.00 97.94 126 GLY A C 1
ATOM 1013 O O . GLY A 1 126 ? -0.569 -6.284 7.505 1.00 97.94 126 GLY A O 1
ATOM 1014 N N . THR A 1 127 ? -1.738 -4.448 7.030 1.00 97.56 127 THR A N 1
ATOM 1015 C CA . THR A 1 127 ? -0.573 -3.556 6.987 1.00 97.56 127 THR A CA 1
ATOM 1016 C C . THR A 1 127 ? -0.919 -2.181 7.575 1.00 97.56 127 THR A C 1
ATOM 1018 O O . THR A 1 127 ? -2.004 -2.000 8.133 1.00 97.56 127 THR A O 1
ATOM 1021 N N . SER A 1 128 ? -0.003 -1.212 7.481 1.00 95.19 128 SER A N 1
ATOM 1022 C CA . SER A 1 128 ? -0.033 0.133 8.079 1.00 95.19 128 SER A CA 1
ATOM 1023 C C . SER A 1 128 ? 0.278 0.208 9.577 1.00 95.19 128 SER A C 1
ATOM 1025 O O . SER A 1 128 ? 0.310 -0.777 10.317 1.00 95.19 128 SER A O 1
ATOM 1027 N N . GLY A 1 129 ? 0.469 1.444 10.049 1.00 95.38 129 GLY A N 1
ATOM 1028 C CA . GLY A 1 129 ? 0.814 1.731 11.438 1.00 95.38 129 GLY A CA 1
ATOM 1029 C C . GLY A 1 129 ? -0.263 1.355 12.458 1.00 95.38 129 GLY A C 1
ATOM 1030 O O . GLY A 1 129 ? 0.090 1.037 13.586 1.00 95.38 129 GLY A O 1
ATOM 1031 N N . THR A 1 130 ? -1.553 1.372 12.103 1.00 97.06 130 THR A N 1
ATOM 1032 C CA . THR A 1 130 ? -2.612 0.993 13.054 1.00 97.06 130 THR A CA 1
ATOM 1033 C C . THR A 1 130 ? -2.568 -0.496 13.360 1.00 97.06 130 THR A C 1
ATOM 1035 O O . THR A 1 130 ? -2.546 -0.865 14.531 1.00 97.06 130 THR A O 1
ATOM 1038 N N . ILE A 1 131 ? -2.494 -1.341 12.329 1.00 97.88 131 ILE A N 1
ATOM 1039 C CA . ILE A 1 131 ? -2.407 -2.794 12.512 1.00 97.88 131 ILE A CA 1
ATOM 1040 C C . ILE A 1 131 ? -1.076 -3.158 13.176 1.00 97.88 131 ILE A C 1
ATOM 1042 O O . ILE A 1 131 ? -1.076 -3.953 14.111 1.00 97.88 131 ILE A O 1
ATOM 1046 N N . LYS A 1 132 ? 0.031 -2.495 12.805 1.00 96.44 132 LYS A N 1
ATOM 1047 C CA . LYS A 1 132 ? 1.331 -2.665 13.474 1.00 96.44 132 LYS A CA 1
ATOM 1048 C C . LYS A 1 132 ? 1.264 -2.381 14.976 1.00 96.44 132 LYS A C 1
ATOM 1050 O O . LYS A 1 132 ? 1.778 -3.159 15.771 1.00 96.44 132 LYS A O 1
ATOM 1055 N N . SER A 1 133 ? 0.637 -1.273 15.378 1.00 96.38 133 SER A N 1
ATOM 1056 C CA . SER A 1 133 ? 0.484 -0.926 16.797 1.00 96.38 133 SER A CA 1
ATOM 1057 C C . SER A 1 133 ? -0.433 -1.893 17.537 1.00 96.38 133 SER A C 1
ATOM 1059 O O . SER A 1 133 ? -0.157 -2.214 18.687 1.00 96.38 133 SER A O 1
ATOM 1061 N N . ILE A 1 134 ? -1.502 -2.371 16.893 1.00 96.94 134 ILE A N 1
ATOM 1062 C CA . ILE A 1 134 ? -2.370 -3.398 17.477 1.00 96.94 134 ILE A CA 1
ATOM 1063 C C . ILE A 1 134 ? -1.587 -4.689 17.691 1.00 96.94 134 ILE A C 1
ATOM 1065 O O . ILE A 1 134 ? -1.590 -5.204 18.802 1.00 96.94 134 ILE A O 1
ATOM 1069 N N . LEU A 1 135 ? -0.852 -5.157 16.681 1.00 96.00 135 LEU A N 1
ATOM 1070 C CA . LEU A 1 135 ? 0.001 -6.334 16.809 1.00 96.00 135 LEU A CA 1
ATOM 1071 C C . LEU A 1 135 ? 1.024 -6.172 17.939 1.00 96.00 135 LEU A C 1
ATOM 1073 O O . LEU A 1 135 ? 1.158 -7.071 18.756 1.00 96.00 135 LEU A O 1
ATOM 1077 N N . ALA A 1 136 ? 1.690 -5.018 18.038 1.00 94.94 136 ALA A N 1
ATOM 1078 C CA . ALA A 1 136 ? 2.652 -4.756 19.108 1.00 94.94 136 ALA A CA 1
ATOM 1079 C C . ALA A 1 136 ? 2.023 -4.858 20.510 1.00 94.94 136 ALA A C 1
ATOM 1081 O O . ALA A 1 136 ? 2.634 -5.438 21.402 1.00 94.94 136 ALA A O 1
ATOM 1082 N N . MET A 1 137 ? 0.800 -4.344 20.694 1.00 95.06 137 MET A N 1
ATOM 1083 C CA . MET A 1 137 ? 0.065 -4.483 21.958 1.00 95.06 137 MET A CA 1
ATOM 1084 C C . MET A 1 137 ? -0.346 -5.927 22.246 1.00 95.06 137 MET A C 1
ATOM 1086 O O . MET A 1 137 ? -0.287 -6.373 23.387 1.00 95.06 137 MET A O 1
ATOM 1090 N N . LEU A 1 138 ? -0.763 -6.669 21.218 1.00 94.12 138 LEU A N 1
ATOM 1091 C CA . LEU A 1 138 ? -1.141 -8.072 21.366 1.00 94.12 138 LEU A CA 1
ATOM 1092 C C . LEU A 1 138 ? 0.068 -8.946 21.725 1.00 94.12 138 LEU A C 1
ATOM 1094 O O . LEU A 1 138 ? -0.035 -9.801 22.604 1.00 94.12 138 LEU A O 1
ATOM 1098 N N . SER A 1 139 ? 1.210 -8.720 21.073 1.00 91.06 139 SER A N 1
ATOM 1099 C CA . SER A 1 139 ? 2.441 -9.491 21.273 1.00 91.06 139 SER A CA 1
ATOM 1100 C C . SER A 1 139 ? 3.188 -9.151 22.564 1.00 91.06 139 SER A C 1
ATOM 1102 O O . SER A 1 139 ? 4.095 -9.889 22.930 1.00 91.06 139 SER A O 1
ATOM 1104 N N . ALA A 1 140 ? 2.822 -8.078 23.272 1.00 86.12 140 ALA A N 1
ATOM 1105 C CA . ALA A 1 140 ? 3.468 -7.708 24.532 1.00 86.12 140 ALA A CA 1
ATOM 1106 C C . ALA A 1 140 ? 3.346 -8.804 25.608 1.00 86.12 140 ALA A C 1
ATOM 1108 O O . ALA A 1 140 ? 4.300 -9.072 26.330 1.00 86.12 140 ALA A O 1
ATOM 1109 N N . ASN A 1 141 ? 2.192 -9.477 25.669 1.00 75.06 141 ASN A N 1
ATOM 1110 C CA . ASN A 1 141 ? 1.935 -10.543 26.643 1.00 75.06 141 ASN A CA 1
ATOM 1111 C C . ASN A 1 141 ? 2.170 -11.957 26.084 1.00 75.06 141 ASN A C 1
ATOM 1113 O O . ASN A 1 141 ? 2.202 -12.911 26.857 1.00 75.06 141 ASN A O 1
ATOM 1117 N N . ASP A 1 142 ? 2.317 -12.095 24.763 1.00 80.38 142 ASP A N 1
ATOM 1118 C CA . ASP A 1 142 ? 2.579 -13.369 24.084 1.00 80.38 142 ASP A CA 1
ATOM 1119 C C . ASP A 1 142 ? 3.412 -13.127 22.805 1.00 80.38 142 ASP A C 1
ATOM 1121 O O . ASP A 1 142 ? 2.852 -12.900 21.720 1.00 80.38 142 ASP A O 1
ATOM 1125 N N . PRO A 1 143 ? 4.755 -13.110 22.926 1.00 77.31 143 PRO A N 1
ATOM 1126 C CA . PRO A 1 143 ? 5.662 -12.833 21.810 1.00 77.31 143 PRO A CA 1
ATOM 1127 C C . PRO A 1 143 ? 5.694 -13.936 20.745 1.00 77.31 143 PRO A C 1
ATOM 1129 O O . PRO A 1 143 ? 6.072 -13.672 19.599 1.00 77.31 143 PRO A O 1
ATOM 1132 N N . ASP A 1 144 ? 5.321 -15.163 21.114 1.00 77.31 144 ASP A N 1
ATOM 1133 C CA . ASP A 1 144 ? 5.361 -16.323 20.224 1.00 77.31 144 ASP A CA 1
ATOM 1134 C C . ASP A 1 144 ? 4.158 -16.330 19.269 1.00 77.31 144 ASP A C 1
ATOM 1136 O O . ASP A 1 144 ? 4.253 -16.818 18.137 1.00 77.31 144 ASP A O 1
ATOM 1140 N N . GLN A 1 145 ? 3.043 -15.708 19.669 1.00 75.94 145 GLN A N 1
ATOM 1141 C CA . GLN A 1 145 ? 1.845 -15.598 18.846 1.00 75.94 145 GLN A CA 1
ATOM 1142 C C . GLN A 1 145 ? 1.863 -14.361 17.929 1.00 75.94 145 GLN A C 1
ATOM 1144 O O . GLN A 1 145 ? 1.460 -13.251 18.300 1.00 75.94 145 GLN A O 1
ATOM 1149 N N . LYS A 1 146 ? 2.283 -14.578 16.676 1.00 79.25 146 LYS A N 1
ATOM 1150 C CA . LYS A 1 146 ? 2.456 -13.528 15.650 1.00 79.25 146 LYS A CA 1
ATOM 1151 C C . LYS A 1 146 ? 1.184 -13.149 14.881 1.00 79.25 146 LYS A C 1
ATOM 1153 O O . LYS A 1 146 ? 1.169 -12.112 14.222 1.00 79.25 146 LYS A O 1
ATOM 1158 N N . ASN A 1 147 ? 0.129 -13.955 14.982 1.00 88.62 147 ASN A N 1
ATOM 1159 C CA . ASN A 1 147 ? -1.111 -13.767 14.227 1.00 88.62 147 ASN A CA 1
ATOM 1160 C C . ASN A 1 147 ? -2.122 -12.941 15.034 1.00 88.62 147 ASN A C 1
ATOM 1162 O O . ASN A 1 147 ? -2.249 -13.089 16.255 1.00 88.62 147 ASN A O 1
ATOM 1166 N N . ILE A 1 148 ? -2.870 -12.077 14.347 1.00 96.56 148 ILE A N 1
ATOM 1167 C CA . ILE A 1 148 ? -3.967 -11.297 14.930 1.00 96.56 148 ILE A CA 1
ATOM 1168 C C . ILE A 1 148 ? -5.254 -12.108 14.786 1.00 96.56 148 ILE A C 1
ATOM 1170 O O . ILE A 1 148 ? -5.636 -12.448 13.670 1.00 96.56 148 ILE A O 1
ATOM 1174 N N . THR A 1 149 ? -5.945 -12.384 15.891 1.00 97.00 149 THR A N 1
ATOM 1175 C CA . THR A 1 149 ? -7.223 -13.117 15.902 1.00 97.00 149 THR A CA 1
ATOM 1176 C C . THR A 1 149 ? -8.341 -12.264 16.497 1.00 97.00 149 THR A C 1
ATOM 1178 O O . THR A 1 149 ? -8.080 -11.346 17.280 1.00 97.00 149 THR A O 1
ATOM 1181 N N . LEU A 1 150 ? -9.600 -12.568 16.157 1.00 96.88 150 LEU A N 1
ATOM 1182 C CA . LEU A 1 150 ? -10.753 -11.842 16.708 1.00 96.88 150 LEU A CA 1
ATOM 1183 C C . LEU A 1 150 ? -10.794 -11.906 18.242 1.00 96.88 150 LEU A C 1
ATOM 1185 O O . LEU A 1 150 ? -11.042 -10.893 18.888 1.00 96.88 150 LEU A O 1
ATOM 1189 N N . GLU A 1 151 ? -10.516 -13.074 18.819 1.00 95.56 151 GLU A N 1
ATOM 1190 C CA . GLU A 1 151 ? -10.470 -13.283 20.270 1.00 95.56 151 GLU A CA 1
ATOM 1191 C C . GLU A 1 151 ? -9.518 -12.290 20.948 1.00 95.56 151 GLU A C 1
ATOM 1193 O O . GLU A 1 151 ? -9.941 -11.505 21.798 1.00 95.56 151 GLU A O 1
ATOM 1198 N N . ARG A 1 152 ? -8.272 -12.214 20.469 1.00 95.69 152 ARG A N 1
ATOM 1199 C CA . ARG A 1 152 ? -7.255 -11.292 20.992 1.00 95.69 152 ARG A CA 1
ATOM 1200 C C . ARG A 1 152 ? -7.650 -9.825 20.821 1.00 95.69 152 ARG A C 1
ATOM 1202 O O . ARG A 1 152 ? -7.394 -8.997 21.694 1.00 95.69 152 ARG A O 1
ATOM 1209 N N . LEU A 1 153 ? -8.307 -9.473 19.713 1.00 97.38 153 LEU A N 1
ATOM 1210 C CA . LEU A 1 153 ? -8.823 -8.115 19.508 1.00 97.38 153 LEU A CA 1
ATOM 1211 C C . LEU A 1 153 ? -9.929 -7.757 20.512 1.00 97.38 153 LEU A C 1
ATOM 1213 O O . LEU A 1 153 ? -9.996 -6.614 20.971 1.00 97.38 153 LEU A O 1
ATOM 1217 N N . LEU A 1 154 ? -10.792 -8.711 20.866 1.00 97.25 154 LEU A N 1
ATOM 1218 C CA . LEU A 1 154 ? -11.845 -8.516 21.864 1.00 97.25 154 LEU A CA 1
ATOM 1219 C C . LEU A 1 154 ? -11.276 -8.431 23.288 1.00 97.25 154 LEU A C 1
ATOM 1221 O O . LEU A 1 154 ? -11.728 -7.596 24.073 1.00 97.25 154 LEU A O 1
ATOM 1225 N N . GLU A 1 155 ? -10.245 -9.210 23.610 1.00 95.75 155 GLU A N 1
ATOM 1226 C CA . GLU A 1 155 ? -9.496 -9.069 24.865 1.00 95.75 155 GLU A CA 1
ATOM 1227 C C . GLU A 1 155 ? -8.840 -7.689 24.973 1.00 95.75 155 GLU A C 1
ATOM 1229 O O . GLU A 1 155 ? -8.969 -7.005 25.993 1.00 95.75 155 GLU A O 1
ATOM 1234 N N . LEU A 1 156 ? -8.209 -7.225 23.891 1.00 96.31 156 LEU A N 1
ATOM 1235 C CA . LEU A 1 156 ? -7.630 -5.888 23.826 1.00 96.31 156 LEU A CA 1
ATOM 1236 C C . LEU A 1 156 ? -8.705 -4.799 23.977 1.00 96.31 156 LEU A C 1
ATOM 1238 O O . LEU A 1 156 ? -8.499 -3.827 24.706 1.00 96.31 156 LEU A O 1
ATOM 1242 N N . LYS A 1 157 ? -9.892 -4.971 23.373 1.00 98.06 157 LYS A N 1
ATOM 1243 C CA . LYS A 1 157 ? -11.044 -4.073 23.593 1.00 98.06 157 LYS A CA 1
ATOM 1244 C C . LYS A 1 157 ? -11.419 -4.020 25.078 1.00 98.06 157 LYS A C 1
ATOM 1246 O O . LYS A 1 157 ? -11.650 -2.927 25.594 1.00 98.06 157 LYS A O 1
ATOM 1251 N N . THR A 1 158 ? -11.439 -5.151 25.782 1.00 97.56 158 THR A N 1
ATOM 1252 C CA . THR A 1 158 ? -11.717 -5.195 27.228 1.00 97.56 158 THR A CA 1
ATOM 1253 C C . THR A 1 158 ? -10.703 -4.376 28.033 1.00 97.56 158 THR A C 1
ATOM 1255 O O . THR A 1 158 ? -11.104 -3.601 28.903 1.00 97.56 158 THR A O 1
ATOM 1258 N N . GLN A 1 159 ? -9.409 -4.454 27.704 1.00 96.44 159 GLN A N 1
ATOM 1259 C CA . GLN A 1 159 ? -8.379 -3.619 28.340 1.00 96.44 159 GLN A CA 1
ATOM 1260 C C . GLN A 1 159 ? -8.615 -2.122 28.079 1.00 96.44 159 GLN A C 1
ATOM 1262 O O . GLN A 1 159 ? -8.532 -1.302 28.996 1.00 96.44 159 GLN A O 1
ATOM 1267 N N . PHE A 1 160 ? -9.000 -1.759 26.852 1.00 97.62 160 PHE A N 1
ATOM 1268 C CA . PHE A 1 160 ? -9.327 -0.373 26.507 1.00 97.62 160 PHE A CA 1
ATOM 1269 C C . PHE A 1 160 ? -10.529 0.150 27.305 1.00 97.62 160 PHE A C 1
ATOM 1271 O O . PHE A 1 160 ? -10.520 1.284 27.784 1.00 97.62 160 PHE A O 1
ATOM 1278 N N . LEU A 1 161 ? -11.567 -0.673 27.471 1.00 98.00 161 LEU A N 1
ATOM 1279 C CA . LEU A 1 161 ? -12.744 -0.330 28.272 1.00 98.00 161 LEU A CA 1
ATOM 1280 C C . LEU A 1 161 ? -12.391 -0.139 29.751 1.00 98.00 161 LEU A C 1
ATOM 1282 O O . LEU A 1 161 ? -12.914 0.778 30.387 1.00 98.00 161 LEU A O 1
ATOM 1286 N N . ALA A 1 162 ? -11.483 -0.960 30.285 1.00 97.38 162 ALA A N 1
ATOM 1287 C CA . ALA A 1 162 ? -11.019 -0.856 31.665 1.00 97.38 162 ALA A CA 1
ATOM 1288 C C . ALA A 1 162 ? -10.276 0.464 31.941 1.00 97.38 162 ALA A C 1
ATOM 1290 O O . ALA A 1 162 ? -10.434 1.033 33.023 1.00 97.38 162 ALA A O 1
ATOM 1291 N N . ALA A 1 163 ? -9.540 0.994 30.956 1.00 97.00 163 ALA A N 1
ATOM 1292 C CA . ALA A 1 163 ? -8.840 2.276 31.067 1.00 97.00 163 ALA A CA 1
ATOM 1293 C C . ALA A 1 163 ? -9.788 3.488 31.173 1.00 97.00 163 ALA A C 1
ATOM 1295 O O . ALA A 1 163 ? -9.417 4.511 31.752 1.00 97.00 163 ALA A O 1
ATOM 1296 N N . LYS A 1 164 ? -11.024 3.378 30.655 1.00 97.19 164 LYS A N 1
ATOM 1297 C CA . LYS A 1 164 ? -12.095 4.405 30.624 1.00 97.19 164 LYS A CA 1
ATOM 1298 C C . LYS A 1 164 ? -11.784 5.690 29.858 1.00 97.19 164 LYS A C 1
ATOM 1300 O O . LYS A 1 164 ? -12.719 6.339 29.390 1.00 97.19 164 LYS A O 1
ATOM 1305 N N . THR A 1 165 ? -10.525 6.083 29.724 1.00 97.25 165 THR A N 1
ATOM 1306 C CA . THR A 1 165 ? -10.093 7.241 28.944 1.00 97.25 165 THR A CA 1
ATOM 1307 C C . THR A 1 165 ? -8.860 6.904 28.117 1.00 97.25 165 THR A C 1
ATOM 1309 O O . THR A 1 165 ? -8.059 6.055 28.501 1.00 97.25 165 THR A O 1
ATOM 1312 N N . ILE A 1 166 ? -8.707 7.583 26.978 1.00 95.56 166 ILE A N 1
ATOM 1313 C CA . ILE A 1 166 ? -7.549 7.432 26.091 1.00 95.56 166 ILE A CA 1
ATOM 1314 C C . ILE A 1 166 ? -6.252 7.718 26.846 1.00 95.56 166 ILE A C 1
ATOM 1316 O O . ILE A 1 166 ? -5.319 6.930 26.734 1.00 95.56 166 ILE A O 1
ATOM 1320 N N . ASP A 1 167 ? -6.215 8.772 27.662 1.00 94.81 167 ASP A N 1
ATOM 1321 C CA . ASP A 1 167 ? -5.020 9.177 28.418 1.00 94.81 167 ASP A CA 1
ATOM 1322 C C . ASP A 1 167 ? -4.557 8.113 29.427 1.00 94.81 167 ASP A C 1
ATOM 1324 O O . ASP A 1 167 ? -3.370 8.024 29.732 1.00 94.81 167 ASP A O 1
ATOM 1328 N N . ASN A 1 168 ? -5.475 7.261 29.894 1.00 95.62 168 ASN A N 1
ATOM 1329 C CA . ASN A 1 168 ? -5.190 6.182 30.839 1.00 95.62 168 ASN A CA 1
ATOM 1330 C C . ASN A 1 168 ? -4.851 4.843 30.157 1.00 95.62 168 ASN A C 1
ATOM 1332 O O . ASN A 1 168 ? -4.702 3.834 30.847 1.00 95.62 168 ASN A O 1
ATOM 1336 N N . LEU A 1 169 ? -4.762 4.792 28.821 1.00 93.81 169 LEU A N 1
ATOM 1337 C CA . LEU A 1 169 ? -4.353 3.587 28.093 1.00 93.81 169 LEU A CA 1
ATOM 1338 C C . LEU A 1 169 ? -2.866 3.292 28.322 1.00 93.81 169 LEU A C 1
ATOM 1340 O O . LEU A 1 169 ? -2.003 3.724 27.561 1.00 93.81 169 LEU A O 1
ATOM 1344 N N . LEU A 1 170 ? -2.586 2.520 29.368 1.00 90.50 170 LEU A N 1
ATOM 1345 C CA . LEU A 1 170 ? -1.258 2.020 29.709 1.00 90.50 170 LEU A CA 1
ATOM 1346 C C . LEU A 1 170 ? -1.135 0.563 29.256 1.00 90.50 170 LEU A C 1
ATOM 1348 O O . LEU A 1 170 ? -1.287 -0.359 30.053 1.00 90.50 170 LEU A O 1
ATOM 1352 N N . ILE A 1 171 ? -0.918 0.368 27.956 1.00 92.25 171 ILE A N 1
ATOM 1353 C CA . ILE A 1 171 ? -0.762 -0.955 27.341 1.00 92.25 171 ILE A CA 1
ATOM 1354 C C . ILE A 1 171 ? 0.640 -1.032 26.746 1.00 92.25 171 ILE A C 1
ATOM 1356 O O . ILE A 1 171 ? 1.044 -0.159 25.975 1.00 92.25 171 ILE A O 1
ATOM 1360 N N . GLU A 1 172 ? 1.396 -2.063 27.114 1.00 92.88 172 GLU A N 1
ATOM 1361 C CA . GLU A 1 172 ? 2.723 -2.300 26.551 1.00 92.88 172 GLU A CA 1
ATOM 1362 C C . GLU A 1 172 ? 2.638 -2.473 25.025 1.00 92.88 172 GLU A C 1
ATOM 1364 O O . GLU A 1 172 ? 1.664 -3.000 24.500 1.00 92.88 172 GLU A O 1
ATOM 1369 N N . GLY A 1 173 ? 3.615 -1.943 24.286 1.00 91.44 173 GLY A N 1
ATOM 1370 C CA . GLY A 1 173 ? 3.577 -1.898 22.818 1.00 91.44 173 GLY A CA 1
ATOM 1371 C C . GLY A 1 173 ? 2.780 -0.725 22.221 1.00 91.44 173 GLY A C 1
ATOM 1372 O O . GLY A 1 173 ? 2.927 -0.443 21.027 1.00 91.44 173 GLY A O 1
ATOM 1373 N N . LEU A 1 174 ? 2.001 0.024 23.017 1.00 94.69 174 LEU A N 1
ATOM 1374 C CA . LEU A 1 174 ? 1.358 1.266 22.571 1.00 94.69 174 LEU A CA 1
ATOM 1375 C C . LEU A 1 174 ? 2.302 2.463 22.724 1.00 94.69 174 LEU A C 1
ATOM 1377 O O . LEU A 1 174 ? 2.631 2.877 23.833 1.00 94.69 174 LEU A O 1
ATOM 1381 N N . SER A 1 175 ? 2.704 3.077 21.609 1.00 93.06 175 SER A N 1
ATOM 1382 C CA . SER A 1 175 ? 3.488 4.313 21.670 1.00 93.06 175 SER A CA 1
ATOM 1383 C C . SER A 1 175 ? 2.613 5.538 21.999 1.00 93.06 175 SER A C 1
ATOM 1385 O O . SER A 1 175 ? 1.457 5.601 21.559 1.00 93.06 175 SER A O 1
ATOM 1387 N N . PRO A 1 176 ? 3.163 6.566 22.680 1.00 91.69 176 PRO A N 1
ATOM 1388 C CA . PRO A 1 176 ? 2.424 7.793 23.001 1.00 91.69 176 PRO A CA 1
ATOM 1389 C C . PRO A 1 176 ? 1.830 8.491 21.768 1.00 91.69 176 PRO A C 1
ATOM 1391 O O . PRO A 1 176 ? 0.696 8.961 21.783 1.00 91.69 176 PRO A O 1
ATOM 1394 N N . GLU A 1 177 ? 2.561 8.494 20.650 1.00 91.25 177 GLU A N 1
ATOM 1395 C CA . GLU A 1 177 ? 2.100 9.078 19.382 1.00 91.25 177 GLU A CA 1
ATOM 1396 C C . GLU A 1 177 ? 0.859 8.372 18.816 1.00 91.25 177 GLU A C 1
ATOM 1398 O O . GLU A 1 177 ? 0.057 8.978 18.104 1.00 91.25 177 GLU A O 1
ATOM 1403 N N . ARG A 1 178 ? 0.690 7.077 19.110 1.00 93.44 178 ARG A N 1
ATOM 1404 C CA . ARG A 1 178 ? -0.417 6.260 18.598 1.00 93.44 178 ARG A CA 1
ATOM 1405 C C . ARG A 1 178 ? -1.635 6.289 19.510 1.00 93.44 178 ARG A C 1
ATOM 1407 O O . ARG A 1 178 ? -2.753 6.203 18.994 1.00 93.44 178 ARG A O 1
ATOM 1414 N N . GLN A 1 179 ? -1.437 6.495 20.811 1.00 94.06 179 GLN A N 1
ATOM 1415 C CA . GLN A 1 179 ? -2.483 6.564 21.837 1.00 94.06 179 GLN A CA 1
ATOM 1416 C C . GLN A 1 179 ? -3.659 7.469 21.428 1.00 94.06 179 GLN A C 1
ATOM 1418 O O . GLN A 1 179 ? -4.816 7.065 21.508 1.00 94.06 179 GLN A O 1
ATOM 1423 N N . VAL A 1 180 ? -3.380 8.641 20.852 1.00 93.44 180 VAL A N 1
ATOM 1424 C CA . VAL A 1 180 ? -4.401 9.633 20.455 1.00 93.44 180 VAL A CA 1
ATOM 1425 C C . VAL A 1 180 ? -5.340 9.191 19.321 1.00 93.44 180 VAL A C 1
ATOM 1427 O O . VAL A 1 180 ? -6.299 9.893 19.007 1.00 93.44 180 VAL A O 1
ATOM 1430 N N . SER A 1 181 ? -5.062 8.066 18.656 1.00 94.56 181 SER A N 1
ATOM 1431 C CA . SER A 1 181 ? -5.818 7.598 17.481 1.00 94.56 181 SER A CA 1
ATOM 1432 C C . SER A 1 181 ? -6.187 6.112 17.510 1.00 94.56 181 SER A C 1
ATOM 1434 O O . SER A 1 181 ? -6.890 5.637 16.615 1.00 94.56 181 SER A O 1
ATOM 1436 N N . ILE A 1 182 ? -5.726 5.364 18.516 1.00 96.88 182 ILE A N 1
ATOM 1437 C CA . ILE A 1 182 ? -5.763 3.900 18.486 1.00 96.88 182 ILE A CA 1
ATOM 1438 C C . ILE A 1 182 ? -7.166 3.319 18.712 1.00 96.88 182 ILE A C 1
ATOM 1440 O O . ILE A 1 182 ? -7.504 2.317 18.086 1.00 96.88 182 ILE A O 1
ATOM 1444 N N . CYS A 1 183 ? -8.029 3.974 19.502 1.00 98.12 183 CYS A N 1
ATOM 1445 C CA . CYS A 1 183 ? -9.398 3.502 19.768 1.00 98.12 183 CYS A CA 1
ATOM 1446 C C . CYS A 1 183 ? -10.231 3.350 18.491 1.00 98.12 183 CYS A C 1
ATOM 1448 O O . CYS A 1 183 ? -10.891 2.332 18.291 1.00 98.12 183 CYS A O 1
ATOM 1450 N N . GLY A 1 184 ? -10.175 4.344 17.600 1.00 98.19 184 GLY A N 1
ATOM 1451 C CA . GLY A 1 184 ? -10.840 4.274 16.302 1.00 98.19 184 GLY A CA 1
ATOM 1452 C C . GLY A 1 184 ? -10.267 3.169 15.418 1.00 98.19 184 GLY A C 1
ATOM 1453 O O . GLY A 1 184 ? -11.025 2.492 14.734 1.00 98.19 184 GLY A O 1
ATOM 1454 N N . GLY A 1 185 ? -8.949 2.956 15.465 1.00 98.31 185 GLY A N 1
ATOM 1455 C CA . GLY A 1 185 ? -8.281 1.878 14.734 1.00 98.31 185 GLY A CA 1
ATOM 1456 C C . GLY A 1 185 ? -8.722 0.486 15.188 1.00 98.31 185 GLY A C 1
ATOM 1457 O O . GLY A 1 185 ? -9.107 -0.330 14.355 1.00 98.31 185 GLY A O 1
ATOM 1458 N N . LEU A 1 186 ? -8.740 0.244 16.503 1.00 98.69 186 LEU A N 1
ATOM 1459 C CA . LEU A 1 186 ? -9.195 -1.021 17.085 1.00 98.69 186 LEU A CA 1
ATOM 1460 C C . LEU A 1 186 ? -10.672 -1.289 16.767 1.00 98.69 186 LEU A C 1
ATOM 1462 O O . LEU A 1 186 ? -11.028 -2.398 16.379 1.00 98.69 186 LEU A O 1
ATOM 1466 N N . ALA A 1 187 ? -11.531 -0.269 16.872 1.00 98.81 187 ALA A N 1
ATOM 1467 C CA . ALA A 1 187 ? -12.946 -0.402 16.535 1.00 98.81 187 ALA A CA 1
ATOM 1468 C C . ALA A 1 187 ? -13.165 -0.776 15.057 1.00 98.81 187 ALA A C 1
ATOM 1470 O O . ALA A 1 187 ? -13.971 -1.659 14.778 1.00 98.81 187 ALA A O 1
ATOM 1471 N N . ILE A 1 188 ? -12.437 -0.139 14.128 1.00 98.81 188 ILE A N 1
ATOM 1472 C CA . ILE A 1 188 ? -12.500 -0.465 12.693 1.00 98.81 188 ILE A CA 1
ATOM 1473 C C . ILE A 1 188 ? -12.037 -1.904 12.451 1.00 98.81 188 ILE A C 1
ATOM 1475 O O . ILE A 1 188 ? -12.716 -2.644 11.745 1.00 98.81 188 ILE A O 1
ATOM 1479 N N . LEU A 1 189 ? -10.910 -2.314 13.041 1.00 98.75 189 LEU A N 1
ATOM 1480 C CA . LEU A 1 189 ? -10.363 -3.650 12.812 1.00 98.75 189 LEU A CA 1
ATOM 1481 C C . LEU A 1 189 ? -11.301 -4.748 13.332 1.00 98.75 189 LEU A C 1
ATOM 1483 O O . LEU A 1 189 ? -11.551 -5.710 12.614 1.00 98.75 189 LEU A O 1
ATOM 1487 N N . ILE A 1 190 ? -11.880 -4.577 14.527 1.00 98.75 190 ILE A N 1
ATOM 1488 C CA . ILE A 1 190 ? -12.869 -5.522 15.071 1.00 98.75 190 ILE A CA 1
ATOM 1489 C C . ILE A 1 190 ? -14.091 -5.623 14.152 1.00 98.75 190 ILE A C 1
ATOM 1491 O O . ILE A 1 190 ? -14.521 -6.729 13.844 1.00 98.75 190 ILE A O 1
ATOM 1495 N N . ALA A 1 191 ? -14.616 -4.490 13.673 1.00 98.62 191 ALA A N 1
ATOM 1496 C CA . ALA A 1 191 ? -15.755 -4.484 12.756 1.00 98.62 191 ALA A CA 1
ATOM 1497 C C . ALA A 1 191 ? -15.449 -5.221 11.443 1.00 98.62 191 ALA A C 1
ATOM 1499 O O . ALA A 1 191 ? -16.288 -5.964 10.946 1.00 98.62 191 ALA A O 1
ATOM 1500 N N . ILE A 1 192 ? -14.239 -5.062 10.895 1.00 98.69 192 ILE A N 1
ATOM 1501 C CA . ILE A 1 192 ? -13.801 -5.795 9.698 1.00 98.69 192 ILE A CA 1
ATOM 1502 C C . ILE A 1 192 ? -13.734 -7.300 9.978 1.00 98.69 192 ILE A C 1
ATOM 1504 O O . ILE A 1 192 ? -14.249 -8.077 9.178 1.00 98.69 192 ILE A O 1
ATOM 1508 N N . PHE A 1 193 ? -13.144 -7.708 11.107 1.00 98.62 193 PHE A N 1
ATOM 1509 C CA . PHE A 1 193 ? -13.066 -9.120 11.484 1.00 98.62 193 PHE A CA 1
ATOM 1510 C C . PHE A 1 193 ? -14.450 -9.754 11.636 1.00 98.62 193 PHE A C 1
ATOM 1512 O O . PHE A 1 193 ? -14.692 -10.824 11.091 1.00 98.62 193 PHE A O 1
ATOM 1519 N N . GLN A 1 194 ? -15.360 -9.080 12.340 1.00 97.94 194 GLN A N 1
ATOM 1520 C CA . GLN A 1 194 ? -16.713 -9.580 12.582 1.00 97.9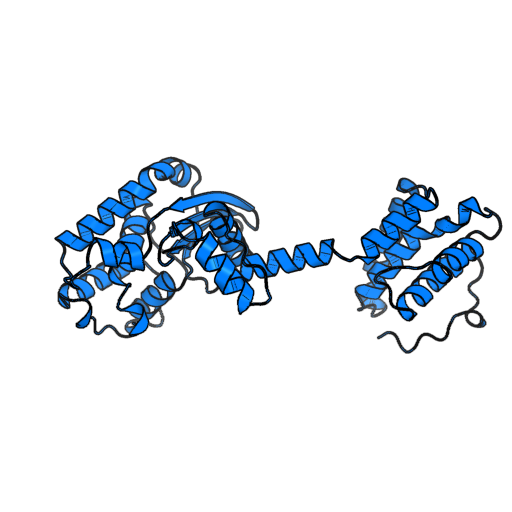4 194 GLN A CA 1
ATOM 1521 C C . GLN A 1 194 ? -17.555 -9.612 11.307 1.00 97.94 194 GLN A C 1
ATOM 1523 O O . GLN A 1 194 ? -18.235 -10.601 11.055 1.00 97.94 194 GLN A O 1
ATOM 1528 N N . LEU A 1 195 ? -17.505 -8.552 10.493 1.00 97.88 195 LEU A N 1
ATOM 1529 C CA . LEU A 1 195 ? -18.313 -8.471 9.280 1.00 97.88 195 LEU A CA 1
ATOM 1530 C C . LEU A 1 195 ? -17.901 -9.530 8.257 1.00 97.88 195 LEU A C 1
ATOM 1532 O O . LEU A 1 195 ? -18.766 -10.151 7.652 1.00 97.88 195 LEU A O 1
ATOM 1536 N N . PHE A 1 196 ? -16.598 -9.728 8.051 1.00 98.00 196 PHE A N 1
ATOM 1537 C CA . PHE A 1 196 ? -16.072 -10.641 7.034 1.00 98.00 196 PHE A CA 1
ATOM 1538 C C . PHE A 1 196 ? -15.740 -12.045 7.559 1.00 98.00 196 PHE A C 1
ATOM 1540 O O . PHE A 1 196 ? -15.142 -12.820 6.817 1.00 98.00 196 PHE A O 1
ATOM 1547 N N . ASP A 1 197 ? -16.117 -12.357 8.803 1.00 97.06 197 ASP A N 1
ATOM 1548 C CA . ASP A 1 197 ? -15.844 -13.635 9.477 1.00 97.06 197 ASP A CA 1
ATOM 1549 C C . ASP A 1 197 ? -14.360 -14.050 9.391 1.00 97.06 197 ASP A C 1
ATOM 1551 O O . ASP A 1 197 ? -13.998 -15.169 9.026 1.00 97.06 197 ASP A O 1
ATOM 1555 N N . ILE A 1 198 ? -13.468 -13.093 9.665 1.00 98.00 198 ILE A N 1
ATOM 1556 C CA . ILE A 1 198 ? -12.019 -13.316 9.639 1.00 98.00 198 ILE A CA 1
ATOM 1557 C C . ILE A 1 198 ? -11.607 -13.967 10.957 1.00 98.00 198 ILE A C 1
ATOM 1559 O O . ILE A 1 198 ? -11.818 -13.411 12.035 1.00 98.00 198 ILE A O 1
ATOM 1563 N N . THR A 1 199 ? -10.968 -15.128 10.870 1.00 93.06 199 THR A N 1
ATOM 1564 C CA . THR A 1 199 ? -10.451 -15.864 12.030 1.00 93.06 199 THR A CA 1
ATOM 1565 C C . THR A 1 199 ? -9.062 -15.379 12.432 1.00 93.06 199 THR A C 1
ATOM 1567 O O . THR A 1 199 ? -8.801 -15.132 13.612 1.00 93.06 199 THR A O 1
ATOM 1570 N N . GLU A 1 200 ? -8.189 -15.194 11.444 1.00 95.69 200 GLU A N 1
ATOM 1571 C CA . GLU A 1 200 ? -6.801 -14.792 11.624 1.00 95.69 200 GLU A CA 1
ATOM 1572 C C . GLU A 1 200 ? -6.324 -13.829 10.534 1.00 95.69 200 GLU A C 1
ATOM 1574 O O . GLU A 1 200 ? -6.832 -13.810 9.411 1.00 95.69 200 GLU A O 1
ATOM 1579 N N . MET A 1 201 ? -5.323 -13.027 10.883 1.00 97.62 201 MET A N 1
ATOM 1580 C CA . MET A 1 201 ? -4.651 -12.090 9.995 1.00 97.62 201 MET A CA 1
ATOM 1581 C C . MET A 1 201 ? -3.154 -12.076 10.296 1.00 97.62 201 MET A C 1
ATOM 1583 O O . MET A 1 201 ? -2.742 -11.874 11.443 1.00 97.62 201 MET A O 1
ATOM 1587 N N . ASP A 1 202 ? -2.356 -12.200 9.240 1.00 95.44 202 ASP A N 1
ATOM 1588 C CA . ASP A 1 202 ? -0.919 -11.950 9.274 1.00 95.44 202 ASP A CA 1
ATOM 1589 C C . ASP A 1 202 ? -0.627 -10.457 9.111 1.00 95.44 202 ASP A C 1
ATOM 1591 O O . ASP A 1 202 ? -1.423 -9.704 8.551 1.00 95.44 202 ASP A O 1
ATOM 1595 N N . TYR A 1 203 ? 0.546 -10.014 9.554 1.00 95.44 203 TYR A N 1
ATOM 1596 C CA . TYR A 1 203 ? 0.990 -8.633 9.378 1.00 95.44 203 TYR A CA 1
ATOM 1597 C C . TYR A 1 203 ? 2.102 -8.515 8.329 1.00 95.44 203 TYR A C 1
ATOM 1599 O O . TYR A 1 203 ? 3.017 -9.335 8.273 1.00 95.44 203 TYR A O 1
ATOM 1607 N N . SER A 1 204 ? 2.049 -7.449 7.527 1.00 94.69 204 SER A N 1
ATOM 1608 C CA . SER A 1 204 ? 3.090 -7.078 6.570 1.00 94.69 204 SER A CA 1
ATOM 1609 C C . SER A 1 204 ? 3.614 -5.669 6.828 1.00 94.69 204 SER A C 1
ATOM 1611 O O . SER A 1 204 ? 2.842 -4.711 6.899 1.00 94.69 204 SER A O 1
ATOM 1613 N N . ASP A 1 205 ? 4.940 -5.528 6.877 1.00 93.69 205 ASP A N 1
ATOM 1614 C CA . ASP A 1 205 ? 5.610 -4.222 6.911 1.00 93.69 205 ASP A CA 1
ATOM 1615 C C . ASP A 1 205 ? 5.560 -3.472 5.568 1.00 93.69 205 ASP A C 1
ATOM 1617 O O . ASP A 1 205 ? 5.892 -2.289 5.524 1.00 93.69 205 ASP A O 1
ATOM 1621 N N . PHE A 1 206 ? 5.133 -4.133 4.490 1.00 93.69 206 PHE A N 1
ATOM 1622 C CA . PHE A 1 206 ? 5.109 -3.579 3.138 1.00 93.69 206 PHE A CA 1
ATOM 1623 C C . PHE A 1 206 ? 3.721 -3.038 2.786 1.00 93.69 206 PHE A C 1
ATOM 1625 O O . PHE A 1 206 ? 2.718 -3.715 2.999 1.00 93.69 206 PHE A O 1
ATOM 1632 N N . SER A 1 207 ? 3.656 -1.827 2.228 1.00 95.44 207 SER A N 1
ATOM 1633 C CA . SER A 1 207 ? 2.396 -1.151 1.884 1.00 95.44 207 SER A CA 1
ATOM 1634 C C . SER A 1 207 ? 2.597 -0.224 0.667 1.00 95.44 207 SER A C 1
ATOM 1636 O O . SER A 1 207 ? 3.307 -0.553 -0.286 1.00 95.44 207 SER A O 1
ATOM 1638 N N . LEU A 1 208 ? 1.950 0.943 0.664 1.00 94.25 208 LEU A N 1
ATOM 1639 C CA . LEU A 1 208 ? 1.905 1.922 -0.417 1.00 94.25 208 LEU A CA 1
ATOM 1640 C C . LEU A 1 208 ? 3.291 2.312 -0.921 1.00 94.25 208 LEU A C 1
ATOM 1642 O O . LEU A 1 208 ? 3.512 2.368 -2.131 1.00 94.25 208 LEU A O 1
ATOM 1646 N N . ARG A 1 209 ? 4.216 2.610 0.001 1.00 94.31 209 ARG A N 1
ATOM 1647 C CA . ARG A 1 209 ? 5.548 3.119 -0.342 1.00 94.31 209 ARG A CA 1
ATOM 1648 C C . ARG A 1 209 ? 6.302 2.111 -1.198 1.00 94.31 209 ARG A C 1
ATOM 1650 O O . ARG A 1 209 ? 6.896 2.495 -2.201 1.00 94.31 209 ARG A O 1
ATOM 1657 N N . GLU A 1 210 ? 6.266 0.841 -0.823 1.00 93.75 210 GLU A N 1
ATOM 1658 C CA . GLU A 1 210 ? 6.972 -0.214 -1.537 1.00 93.75 210 GLU A CA 1
ATOM 1659 C C . GLU A 1 210 ? 6.294 -0.542 -2.865 1.00 93.75 210 GLU A C 1
ATOM 1661 O O . GLU A 1 210 ? 6.984 -0.710 -3.869 1.00 93.75 210 GLU A O 1
ATOM 1666 N N . GLY A 1 211 ? 4.960 -0.498 -2.924 1.00 90.56 211 GLY A N 1
ATOM 1667 C CA . GLY A 1 211 ? 4.233 -0.583 -4.191 1.00 90.56 211 GLY A CA 1
ATOM 1668 C C . GLY A 1 211 ? 4.629 0.513 -5.181 1.00 90.56 211 GLY A C 1
ATOM 1669 O O . GLY A 1 211 ? 4.914 0.227 -6.344 1.00 90.56 211 GLY A O 1
ATOM 1670 N N . LEU A 1 212 ? 4.723 1.762 -4.711 1.00 90.56 212 LEU A N 1
ATOM 1671 C CA . LEU A 1 212 ? 5.170 2.888 -5.531 1.00 90.56 212 LEU A CA 1
ATOM 1672 C C . LEU A 1 212 ? 6.624 2.720 -5.986 1.00 90.56 212 LEU A C 1
ATOM 1674 O O . LEU A 1 212 ? 6.925 2.969 -7.151 1.00 90.56 212 LEU A O 1
ATOM 1678 N N . LEU A 1 213 ? 7.523 2.271 -5.104 1.00 90.69 213 LEU A N 1
ATOM 1679 C CA . LEU A 1 213 ? 8.924 2.022 -5.457 1.00 90.69 213 LEU A CA 1
ATOM 1680 C C . LEU A 1 213 ? 9.055 0.957 -6.554 1.00 90.69 213 LEU A C 1
ATOM 1682 O O . LEU A 1 213 ? 9.787 1.173 -7.522 1.00 90.69 213 LEU A O 1
ATOM 1686 N N . HIS A 1 214 ? 8.311 -0.147 -6.456 1.00 83.94 214 HIS A N 1
ATOM 1687 C CA . HIS A 1 214 ? 8.292 -1.175 -7.498 1.00 83.94 214 HIS A CA 1
ATOM 1688 C C . HIS A 1 214 ? 7.717 -0.654 -8.817 1.00 83.94 214 HIS A C 1
ATOM 1690 O O . HIS A 1 214 ? 8.269 -0.930 -9.884 1.00 83.94 214 HIS A O 1
ATOM 1696 N N . GLU A 1 215 ? 6.650 0.145 -8.775 1.00 80.62 215 GLU A N 1
ATOM 1697 C CA . GLU A 1 215 ? 6.110 0.762 -9.984 1.00 80.62 215 GLU A CA 1
ATOM 1698 C C . GLU A 1 215 ? 7.116 1.726 -10.629 1.00 80.62 215 GLU A C 1
ATOM 1700 O O . GLU A 1 215 ? 7.298 1.711 -11.848 1.00 80.62 215 GLU A O 1
ATOM 1705 N N . MET A 1 216 ? 7.791 2.555 -9.832 1.00 82.19 216 MET A N 1
ATOM 1706 C CA . MET A 1 216 ? 8.826 3.462 -10.321 1.00 82.19 216 MET A CA 1
ATOM 1707 C C . MET A 1 216 ? 9.977 2.689 -10.964 1.00 82.19 216 MET A C 1
ATOM 1709 O O . MET A 1 216 ? 10.428 3.075 -12.039 1.00 82.19 216 MET A O 1
ATOM 1713 N N . GLN A 1 217 ? 10.411 1.582 -10.359 1.00 80.31 217 GLN A N 1
ATOM 1714 C CA . GLN A 1 217 ? 11.436 0.705 -10.924 1.00 80.31 217 GLN A CA 1
ATOM 1715 C C . GLN A 1 217 ? 11.002 0.130 -12.280 1.00 80.31 217 GLN A C 1
ATOM 1717 O O . GLN A 1 217 ? 11.763 0.206 -13.244 1.00 80.31 217 GLN A O 1
ATOM 1722 N N . GLN A 1 218 ? 9.770 -0.377 -12.393 1.00 70.75 218 GLN A N 1
ATOM 1723 C CA . GLN A 1 218 ? 9.231 -0.876 -13.665 1.00 70.75 218 GLN A CA 1
ATOM 1724 C C . GLN A 1 218 ? 9.127 0.239 -14.711 1.00 70.75 218 GLN A C 1
ATOM 1726 O O . GLN A 1 218 ? 9.515 0.055 -15.862 1.00 70.75 218 GLN A O 1
ATOM 1731 N N . LYS A 1 219 ? 8.661 1.429 -14.317 1.00 63.41 219 LYS A N 1
ATOM 1732 C CA . LYS A 1 219 ? 8.590 2.600 -15.200 1.00 63.41 219 LYS A CA 1
ATOM 1733 C C . LYS A 1 219 ? 9.971 3.076 -15.642 1.00 63.41 219 LYS A C 1
ATOM 1735 O O . LYS A 1 219 ? 10.084 3.534 -16.768 1.00 63.41 219 LYS A O 1
ATOM 1740 N N . LEU A 1 220 ? 11.000 2.985 -14.799 1.00 62.75 220 LEU A N 1
ATOM 1741 C CA . LEU A 1 220 ? 12.385 3.307 -15.160 1.00 62.75 220 LEU A CA 1
ATOM 1742 C C . LEU A 1 220 ? 12.971 2.272 -16.119 1.00 62.75 220 LEU A C 1
ATOM 1744 O O . LEU A 1 220 ? 13.579 2.663 -17.108 1.00 62.75 220 LEU A O 1
ATOM 1748 N N . ALA A 1 221 ? 12.706 0.983 -15.894 1.00 57.84 221 ALA A N 1
ATOM 1749 C CA . ALA A 1 221 ? 13.060 -0.071 -16.843 1.00 57.84 221 ALA A CA 1
ATOM 1750 C C . ALA A 1 221 ? 12.388 0.149 -18.215 1.00 57.84 221 ALA A C 1
ATOM 1752 O O . ALA A 1 221 ? 13.005 -0.065 -19.253 1.00 57.84 221 ALA A O 1
ATOM 1753 N N . LEU A 1 222 ? 11.150 0.660 -18.229 1.00 52.34 222 LEU A N 1
ATOM 1754 C CA . LEU A 1 222 ? 10.425 1.045 -19.449 1.00 52.34 222 LEU A CA 1
ATOM 1755 C C . LEU A 1 222 ? 10.849 2.413 -20.030 1.00 52.34 222 LEU A C 1
ATOM 1757 O O . LEU A 1 222 ? 10.579 2.686 -21.197 1.00 52.34 222 LEU A O 1
ATOM 1761 N N . LYS A 1 223 ? 11.494 3.282 -19.239 1.00 50.06 223 LYS A N 1
ATOM 1762 C CA . LYS A 1 223 ? 11.959 4.635 -19.608 1.00 50.06 223 LYS A CA 1
ATOM 1763 C C . LYS A 1 223 ? 13.472 4.697 -19.830 1.00 50.06 223 LYS A C 1
ATOM 1765 O O . LYS A 1 223 ? 14.066 5.765 -19.668 1.00 50.06 223 LYS A O 1
ATOM 1770 N N . ASP A 1 224 ? 14.113 3.601 -20.219 1.00 71.12 224 ASP A N 1
ATOM 1771 C CA . ASP A 1 224 ? 15.463 3.712 -20.756 1.00 71.12 224 ASP A CA 1
ATOM 1772 C C . ASP A 1 224 ? 15.408 4.569 -22.031 1.00 71.12 224 ASP A C 1
ATOM 1774 O O . ASP A 1 224 ? 14.908 4.142 -23.074 1.00 71.12 224 ASP A O 1
ATOM 1778 N N . ILE A 1 225 ? 15.876 5.816 -21.939 1.00 73.12 225 ILE A N 1
ATOM 1779 C CA . ILE A 1 225 ? 15.878 6.768 -23.057 1.00 73.12 225 ILE A CA 1
ATOM 1780 C C . ILE A 1 225 ? 16.654 6.226 -24.260 1.00 73.12 225 ILE A C 1
ATOM 1782 O O . ILE A 1 225 ? 16.365 6.609 -25.393 1.00 73.12 225 ILE A O 1
ATOM 1786 N N . ARG A 1 226 ? 17.572 5.279 -24.032 1.00 86.69 226 ARG A N 1
ATOM 1787 C CA . ARG A 1 226 ? 18.285 4.556 -25.079 1.00 86.69 226 ARG A CA 1
ATOM 1788 C C . ARG A 1 226 ? 17.331 3.730 -25.931 1.00 86.69 226 ARG A C 1
ATOM 1790 O O . ARG A 1 226 ? 17.470 3.742 -27.146 1.00 86.69 226 ARG A O 1
ATOM 1797 N N . THR A 1 227 ? 16.293 3.127 -25.350 1.00 87.62 227 THR A N 1
ATOM 1798 C CA . THR A 1 227 ? 15.243 2.414 -26.099 1.00 87.62 227 THR A CA 1
ATOM 1799 C C . THR A 1 227 ? 14.538 3.342 -27.088 1.00 87.62 227 THR A C 1
ATOM 1801 O O . THR A 1 227 ? 14.368 2.985 -28.253 1.00 87.62 227 THR A O 1
ATOM 1804 N N . ASN A 1 228 ? 14.203 4.568 -26.669 1.00 83.38 228 ASN A N 1
ATOM 1805 C CA . ASN A 1 228 ? 13.619 5.573 -27.564 1.00 83.38 228 ASN A CA 1
ATOM 1806 C C . ASN A 1 228 ? 14.617 6.018 -28.641 1.00 83.38 228 ASN A C 1
ATOM 1808 O O . ASN A 1 228 ? 14.244 6.167 -29.800 1.00 83.38 228 ASN A O 1
ATOM 1812 N N . THR A 1 229 ? 15.890 6.193 -28.285 1.00 89.31 229 THR A N 1
ATOM 1813 C CA . THR A 1 229 ? 16.968 6.508 -29.233 1.00 89.31 229 THR A CA 1
ATOM 1814 C C . THR A 1 229 ? 17.118 5.428 -30.309 1.00 89.31 229 THR A C 1
ATOM 1816 O O . THR A 1 229 ? 17.192 5.753 -31.494 1.00 89.31 229 THR A O 1
ATOM 1819 N N . ILE A 1 230 ? 17.102 4.149 -29.925 1.00 94.25 230 ILE A N 1
ATOM 1820 C CA . ILE A 1 230 ? 17.173 3.011 -30.850 1.00 94.25 230 ILE A CA 1
ATOM 1821 C C . ILE A 1 230 ? 15.927 2.952 -31.737 1.00 94.25 230 ILE A C 1
ATOM 1823 O O . ILE A 1 230 ? 16.053 2.820 -32.955 1.00 94.25 230 ILE A O 1
ATOM 1827 N N . ALA A 1 231 ? 14.733 3.119 -31.159 1.00 90.56 231 ALA A N 1
ATOM 1828 C CA . ALA A 1 231 ? 13.478 3.149 -31.909 1.00 90.56 231 ALA A CA 1
ATOM 1829 C C . ALA A 1 231 ? 13.454 4.286 -32.946 1.00 90.56 231 ALA A C 1
ATOM 1831 O O . ALA A 1 231 ? 13.149 4.046 -34.115 1.00 90.56 231 ALA A O 1
ATOM 1832 N N . ASN A 1 232 ? 13.860 5.494 -32.548 1.00 89.62 232 ASN A N 1
ATOM 1833 C CA . ASN A 1 232 ? 13.940 6.659 -33.427 1.00 89.62 232 ASN A CA 1
ATOM 1834 C C . ASN A 1 232 ? 14.960 6.456 -34.553 1.00 89.62 232 ASN A C 1
ATOM 1836 O O . ASN A 1 232 ? 14.689 6.802 -35.703 1.00 89.62 232 ASN A O 1
ATOM 1840 N N . LEU A 1 233 ? 16.132 5.884 -34.253 1.00 92.81 233 LEU A N 1
ATOM 1841 C CA . LEU A 1 233 ? 17.145 5.606 -35.271 1.00 92.81 233 LEU A CA 1
ATOM 1842 C C . LEU A 1 233 ? 16.675 4.518 -36.247 1.00 92.81 233 LEU A C 1
ATOM 1844 O O . LEU A 1 233 ? 16.913 4.632 -37.450 1.00 92.81 233 LEU A O 1
ATOM 1848 N N . SER A 1 234 ? 15.983 3.496 -35.744 1.00 93.44 234 SER A N 1
ATOM 1849 C CA . SER A 1 234 ? 15.374 2.439 -36.553 1.00 93.44 234 SER A CA 1
ATOM 1850 C C . SER A 1 234 ? 14.317 2.995 -37.509 1.00 93.44 234 SER A C 1
ATOM 1852 O O . SER A 1 234 ? 14.335 2.686 -38.700 1.00 93.44 234 SER A O 1
ATOM 1854 N N . GLU A 1 235 ? 13.444 3.876 -37.017 1.00 91.62 235 GLU A N 1
ATOM 1855 C CA . GLU A 1 235 ? 12.398 4.513 -37.815 1.00 91.62 235 GLU A CA 1
ATOM 1856 C C . GLU A 1 235 ? 12.965 5.481 -38.858 1.00 91.62 235 GLU A C 1
ATOM 1858 O O . GLU A 1 235 ? 12.615 5.382 -40.033 1.00 91.62 235 GLU A O 1
ATOM 1863 N N . ARG A 1 236 ? 13.915 6.345 -38.470 1.00 90.81 236 ARG A N 1
ATOM 1864 C CA . ARG A 1 236 ? 14.556 7.315 -39.375 1.00 90.81 236 ARG A CA 1
ATOM 1865 C C . ARG A 1 236 ? 15.234 6.656 -40.575 1.00 90.81 236 ARG A C 1
ATOM 1867 O O . ARG A 1 236 ? 15.253 7.240 -41.652 1.00 90.81 236 ARG A O 1
ATOM 1874 N N . ASN A 1 237 ? 15.814 5.472 -40.385 1.00 92.25 237 ASN A N 1
ATOM 1875 C CA . ASN A 1 237 ? 16.529 4.744 -41.435 1.00 92.25 237 ASN A CA 1
ATOM 1876 C C . ASN A 1 237 ? 15.689 3.615 -42.053 1.00 92.25 237 ASN A C 1
ATOM 1878 O O . ASN A 1 237 ? 16.232 2.789 -42.784 1.00 92.25 237 ASN A O 1
ATOM 1882 N N . THR A 1 238 ? 14.377 3.569 -41.779 1.00 91.75 238 THR A N 1
ATOM 1883 C CA . THR A 1 238 ? 13.438 2.608 -42.387 1.00 91.75 238 THR A CA 1
ATOM 1884 C C . THR A 1 238 ? 13.887 1.145 -42.264 1.00 91.75 238 THR A C 1
ATOM 1886 O O . THR A 1 238 ? 13.780 0.371 -43.212 1.00 91.75 238 THR A O 1
ATOM 1889 N N . ILE A 1 239 ? 14.410 0.757 -41.097 1.00 94.75 239 ILE A N 1
ATOM 1890 C CA . ILE A 1 239 ? 14.815 -0.632 -40.835 1.00 94.75 239 ILE A CA 1
ATOM 1891 C C . ILE A 1 239 ? 13.580 -1.549 -40.877 1.00 94.75 239 ILE A C 1
ATOM 1893 O O . ILE A 1 239 ? 12.524 -1.195 -40.344 1.00 94.75 239 ILE A O 1
ATOM 1897 N N . ASP A 1 240 ? 13.714 -2.758 -41.438 1.00 95.69 240 ASP A N 1
ATOM 1898 C CA . ASP A 1 240 ? 12.705 -3.815 -41.296 1.00 95.69 240 ASP A CA 1
ATOM 1899 C C . ASP A 1 240 ? 12.635 -4.267 -39.829 1.00 95.69 240 ASP A C 1
ATOM 1901 O O . ASP A 1 240 ? 13.412 -5.103 -39.358 1.00 95.69 240 ASP A O 1
ATOM 1905 N N . LYS A 1 241 ? 11.670 -3.705 -39.097 1.00 93.56 241 LYS A N 1
ATOM 1906 C CA . LYS A 1 241 ? 11.452 -3.980 -37.672 1.00 93.56 241 LYS A CA 1
ATOM 1907 C C . LYS A 1 241 ? 11.137 -5.455 -37.406 1.00 93.56 241 LYS A C 1
ATOM 1909 O O . LYS A 1 241 ? 11.509 -5.971 -36.354 1.00 93.56 241 LYS A O 1
ATOM 1914 N N . VAL A 1 242 ? 10.485 -6.152 -38.341 1.00 96.88 242 VAL A N 1
ATOM 1915 C CA . VAL A 1 242 ? 10.145 -7.571 -38.170 1.00 96.88 242 VAL A CA 1
ATOM 1916 C C . VAL A 1 242 ? 11.408 -8.418 -38.289 1.00 96.88 242 VAL A C 1
ATOM 1918 O O . VAL A 1 242 ? 11.628 -9.312 -37.470 1.00 96.88 242 VAL A O 1
ATOM 1921 N N . HIS A 1 243 ? 12.268 -8.135 -39.271 1.00 96.94 243 HIS A N 1
ATOM 1922 C CA . HIS A 1 243 ? 13.550 -8.826 -39.386 1.00 96.94 243 HIS A CA 1
ATOM 1923 C C . HIS A 1 243 ? 14.478 -8.527 -38.211 1.00 96.94 243 HIS A C 1
ATOM 1925 O O . HIS A 1 243 ? 14.992 -9.468 -37.601 1.00 96.94 243 HIS A O 1
ATOM 1931 N N . ALA A 1 244 ? 14.625 -7.251 -37.858 1.00 97.00 244 ALA A N 1
ATOM 1932 C CA . ALA A 1 244 ? 15.421 -6.799 -36.727 1.00 97.00 244 ALA A CA 1
ATOM 1933 C C . ALA A 1 244 ? 15.010 -7.503 -35.424 1.00 97.00 244 ALA A C 1
ATOM 1935 O O . ALA A 1 244 ? 15.867 -8.026 -34.712 1.00 97.00 244 ALA A O 1
ATOM 1936 N N . GLN A 1 245 ? 13.704 -7.613 -35.151 1.00 96.75 245 GLN A N 1
ATOM 1937 C CA . GLN A 1 245 ? 13.215 -8.295 -33.954 1.00 96.75 245 GLN A CA 1
ATOM 1938 C C . GLN A 1 245 ? 13.487 -9.805 -33.979 1.00 96.75 245 GLN A C 1
ATOM 1940 O O . GLN A 1 245 ? 13.834 -10.371 -32.945 1.00 96.75 245 GLN A O 1
ATOM 1945 N N . ARG A 1 246 ? 13.384 -10.471 -35.140 1.00 98.19 246 ARG A N 1
ATOM 1946 C CA . ARG A 1 246 ? 13.759 -11.894 -35.257 1.00 98.19 246 ARG A CA 1
ATOM 1947 C C . ARG A 1 246 ? 15.229 -12.113 -34.892 1.00 98.19 246 ARG A C 1
ATOM 1949 O O . ARG A 1 246 ? 15.519 -13.012 -34.112 1.00 98.19 246 ARG A O 1
ATOM 1956 N N . VAL A 1 247 ? 16.133 -11.286 -35.422 1.00 98.06 247 VAL A N 1
ATOM 1957 C CA . VAL A 1 247 ? 17.576 -11.384 -35.132 1.00 98.06 247 VAL A CA 1
ATOM 1958 C C . VAL A 1 247 ? 17.858 -11.074 -33.663 1.00 98.06 247 VAL A C 1
ATOM 1960 O O . VAL A 1 247 ? 18.598 -11.816 -33.022 1.00 98.06 247 VAL A O 1
ATOM 1963 N N . ALA A 1 248 ? 17.225 -10.035 -33.111 1.00 97.44 248 ALA A N 1
ATOM 1964 C CA . ALA A 1 248 ? 17.351 -9.672 -31.703 1.00 97.44 248 ALA A CA 1
ATOM 1965 C C . ALA A 1 248 ? 16.905 -10.808 -30.772 1.00 97.44 248 ALA A C 1
ATOM 1967 O O . ALA A 1 248 ? 17.644 -11.156 -29.858 1.00 97.44 248 ALA A O 1
ATOM 1968 N N . ASN A 1 249 ? 15.769 -11.453 -31.055 1.00 97.44 249 ASN A N 1
ATOM 1969 C CA . ASN A 1 249 ? 15.286 -12.599 -30.279 1.00 97.44 249 ASN A CA 1
ATOM 1970 C C . ASN A 1 249 ? 16.242 -13.800 -30.358 1.00 97.44 249 ASN A C 1
ATOM 1972 O O . ASN A 1 249 ? 16.440 -14.496 -29.367 1.00 97.44 249 ASN A O 1
ATOM 1976 N N . THR A 1 250 ? 16.839 -14.067 -31.526 1.00 98.12 250 THR A N 1
ATOM 1977 C CA . THR A 1 250 ? 17.834 -15.143 -31.664 1.00 98.12 250 THR A CA 1
ATOM 1978 C C . THR A 1 250 ? 19.114 -14.830 -30.891 1.00 98.12 250 THR A C 1
ATOM 1980 O O . THR A 1 250 ? 19.646 -15.716 -30.226 1.00 98.12 250 THR A O 1
ATOM 1983 N N . ALA A 1 251 ? 19.604 -13.589 -30.956 1.00 96.88 251 ALA A N 1
ATOM 1984 C CA . ALA A 1 251 ? 20.786 -13.159 -30.214 1.00 96.88 251 ALA A CA 1
ATOM 1985 C C . ALA A 1 251 ? 20.558 -13.224 -28.697 1.00 96.88 251 ALA A C 1
ATOM 1987 O O . ALA A 1 251 ? 21.406 -13.745 -27.979 1.00 96.88 251 ALA A O 1
ATOM 1988 N N . ASP A 1 252 ? 19.395 -12.762 -28.235 1.00 95.88 252 ASP A N 1
ATOM 1989 C CA . ASP A 1 252 ? 18.959 -12.839 -26.841 1.00 95.88 252 ASP A CA 1
ATOM 1990 C C . ASP A 1 252 ? 18.903 -14.292 -26.348 1.00 95.88 252 ASP A C 1
ATOM 1992 O O . ASP A 1 252 ? 19.532 -14.652 -25.354 1.00 95.88 252 ASP A O 1
ATOM 1996 N N . TRP A 1 253 ? 18.244 -15.166 -27.115 1.00 96.62 253 TRP A N 1
ATOM 1997 C CA . TRP A 1 253 ? 18.161 -16.586 -26.789 1.00 96.62 253 TRP A CA 1
ATOM 1998 C C . TRP A 1 253 ? 19.543 -17.246 -26.684 1.00 96.62 253 TRP A C 1
ATOM 2000 O O . TRP A 1 253 ? 19.791 -17.961 -25.714 1.00 96.62 253 TRP A O 1
ATOM 2010 N N . LEU A 1 254 ? 20.449 -16.987 -27.638 1.00 96.38 254 LEU A N 1
ATOM 2011 C CA . LEU A 1 254 ? 21.820 -17.513 -27.615 1.00 96.38 254 LEU A CA 1
ATOM 2012 C C . LEU A 1 254 ? 22.618 -16.982 -26.421 1.00 96.38 254 LEU A C 1
ATOM 2014 O O . LEU A 1 254 ? 23.319 -17.757 -25.772 1.00 96.38 254 LEU A O 1
ATOM 2018 N N . PHE A 1 255 ? 22.499 -15.687 -26.120 1.00 93.88 255 PHE A N 1
ATOM 2019 C CA . PHE A 1 255 ? 23.172 -15.061 -24.985 1.00 93.88 255 PHE A CA 1
ATOM 2020 C C . PHE A 1 255 ? 22.800 -15.760 -23.676 1.00 93.88 255 PHE A C 1
ATOM 2022 O O . PHE A 1 255 ? 23.686 -16.164 -22.928 1.00 93.88 255 PHE A O 1
ATOM 2029 N N . LEU A 1 256 ? 21.505 -16.001 -23.447 1.00 91.62 256 LEU A N 1
ATOM 2030 C CA . LEU A 1 256 ? 21.018 -16.679 -22.244 1.00 91.62 256 LEU A CA 1
ATOM 2031 C C . LEU A 1 256 ? 21.546 -18.117 -22.095 1.00 91.62 256 LEU A C 1
ATOM 2033 O O . LEU A 1 256 ? 21.663 -18.599 -20.970 1.00 91.62 256 LEU A O 1
ATOM 2037 N N . GLN A 1 257 ? 21.896 -18.804 -23.192 1.00 94.81 257 GLN A N 1
ATOM 2038 C CA . GLN A 1 257 ? 22.500 -20.143 -23.114 1.00 94.81 257 GLN A CA 1
ATOM 2039 C C . GLN A 1 257 ? 23.950 -20.103 -22.611 1.00 94.81 257 GLN A C 1
ATOM 2041 O O . GLN A 1 257 ? 24.369 -21.004 -21.889 1.00 94.81 257 GLN A O 1
ATOM 2046 N N . VAL A 1 258 ? 24.718 -19.077 -22.994 1.00 94.38 258 VAL A N 1
ATOM 2047 C CA . VAL A 1 258 ? 26.166 -18.999 -22.715 1.00 94.38 258 VAL A CA 1
ATOM 2048 C C . VAL A 1 258 ? 26.514 -18.085 -21.545 1.00 94.38 258 VAL A C 1
ATOM 2050 O O . VAL A 1 258 ? 27.631 -18.154 -21.037 1.00 94.38 258 VAL A O 1
ATOM 2053 N N . GLN A 1 259 ? 25.568 -17.256 -21.089 1.00 91.62 259 GLN A N 1
ATOM 2054 C CA . GLN A 1 259 ? 25.778 -16.205 -20.092 1.00 91.62 259 GLN A CA 1
ATOM 2055 C C . GLN A 1 259 ? 26.559 -16.695 -18.869 1.00 91.62 259 GLN A C 1
ATOM 2057 O O . GLN A 1 259 ? 27.557 -16.095 -18.481 1.00 91.62 259 GLN A O 1
ATOM 2062 N N . LYS A 1 260 ? 26.123 -17.817 -18.287 1.00 88.94 260 LYS A N 1
ATOM 2063 C CA . LYS A 1 260 ? 26.721 -18.383 -17.075 1.00 88.94 260 LYS A CA 1
ATOM 2064 C C . LYS A 1 260 ? 28.116 -18.960 -17.319 1.00 88.94 260 LYS A C 1
ATOM 2066 O O . LYS A 1 260 ? 29.000 -18.786 -16.489 1.00 88.94 260 LYS A O 1
ATOM 2071 N N . GLU A 1 261 ? 28.305 -19.680 -18.424 1.00 95.19 261 GLU A N 1
ATOM 2072 C CA . GLU A 1 261 ? 29.574 -20.353 -18.733 1.00 95.19 261 GLU A CA 1
ATOM 2073 C C . GLU A 1 261 ? 30.663 -19.345 -19.114 1.00 95.19 261 GLU A C 1
ATOM 2075 O O . GLU A 1 261 ? 31.822 -19.506 -18.738 1.00 95.19 261 GLU A O 1
ATOM 2080 N N . TRP A 1 262 ? 30.281 -18.279 -19.819 1.00 91.62 262 TRP A N 1
ATOM 2081 C CA . TRP A 1 262 ? 31.187 -17.219 -20.265 1.00 91.62 262 TRP A CA 1
ATOM 2082 C C . TRP A 1 262 ? 31.296 -16.054 -19.273 1.00 91.62 262 TRP A C 1
ATOM 2084 O O . TRP A 1 262 ? 32.011 -15.098 -19.561 1.00 91.62 262 TRP A O 1
ATOM 2094 N N . GLN A 1 263 ? 30.622 -16.140 -18.119 1.00 89.12 263 GLN A N 1
ATOM 2095 C CA . GLN A 1 263 ? 30.650 -15.132 -17.049 1.00 89.12 263 GLN A CA 1
ATOM 2096 C C . GLN A 1 263 ? 30.242 -13.733 -17.548 1.00 89.12 263 GLN A C 1
ATOM 2098 O O . GLN A 1 263 ? 30.898 -12.729 -17.286 1.00 89.12 263 GLN A O 1
ATOM 2103 N N . LEU A 1 264 ? 29.156 -13.671 -18.324 1.00 84.12 264 LEU A N 1
ATOM 2104 C CA . LEU A 1 264 ? 28.623 -12.432 -18.893 1.00 84.12 264 LEU A CA 1
ATOM 2105 C C . LEU A 1 264 ? 27.581 -11.813 -17.947 1.00 84.12 264 LEU A C 1
ATOM 2107 O O . LEU A 1 264 ? 26.372 -11.911 -18.170 1.00 84.12 264 LEU A O 1
ATOM 2111 N N . ASP A 1 265 ? 28.046 -11.166 -16.881 1.00 74.75 265 ASP A N 1
ATOM 2112 C CA . ASP A 1 265 ? 27.170 -10.705 -15.790 1.00 74.75 265 ASP A CA 1
ATOM 2113 C C . ASP A 1 265 ? 26.558 -9.308 -16.020 1.00 74.75 265 ASP A C 1
ATOM 2115 O O . ASP A 1 265 ? 25.620 -8.897 -15.332 1.00 74.75 265 ASP A O 1
ATOM 2119 N N . SER A 1 266 ? 27.047 -8.564 -17.016 1.00 77.56 266 SER A N 1
ATOM 2120 C CA . SER A 1 266 ? 26.567 -7.211 -17.310 1.00 77.56 266 SER A CA 1
ATOM 2121 C C . SER A 1 266 ? 25.242 -7.216 -18.084 1.00 77.56 266 SER A C 1
ATOM 2123 O O . SER A 1 266 ? 25.203 -7.423 -19.301 1.00 77.56 266 SER A O 1
ATOM 2125 N N . LEU A 1 267 ? 24.150 -6.895 -17.381 1.00 76.31 267 LEU A N 1
ATOM 2126 C CA . LEU A 1 267 ? 22.827 -6.644 -17.978 1.00 76.31 267 LEU A CA 1
ATOM 2127 C C . LEU A 1 267 ? 22.856 -5.504 -19.009 1.00 76.31 267 LEU A C 1
ATOM 2129 O O . LEU A 1 267 ? 22.093 -5.513 -19.973 1.00 76.31 267 LEU A O 1
ATOM 2133 N N . ASP A 1 268 ? 23.753 -4.533 -18.834 1.00 80.44 268 ASP A N 1
ATOM 2134 C CA . ASP A 1 268 ? 23.900 -3.424 -19.776 1.00 80.44 268 ASP A CA 1
ATOM 2135 C C . ASP A 1 268 ? 24.517 -3.898 -21.103 1.00 80.44 268 ASP A C 1
ATOM 2137 O O . ASP A 1 268 ? 24.018 -3.562 -22.177 1.00 80.44 268 ASP A O 1
ATOM 2141 N N . ASN A 1 269 ? 25.534 -4.768 -21.047 1.00 84.62 269 ASN A N 1
ATOM 2142 C CA . ASN A 1 269 ? 26.137 -5.370 -22.241 1.00 84.62 269 ASN A CA 1
ATOM 2143 C C . ASN A 1 269 ? 25.151 -6.284 -22.979 1.00 84.62 269 ASN A C 1
ATOM 2145 O O . ASN A 1 269 ? 25.115 -6.286 -24.211 1.00 84.62 269 ASN A O 1
ATOM 2149 N N . HIS A 1 270 ? 24.323 -7.022 -22.235 1.00 89.31 270 HIS A N 1
ATOM 2150 C CA . HIS A 1 270 ? 23.236 -7.819 -22.805 1.00 89.31 270 HIS A CA 1
ATOM 2151 C C . HIS A 1 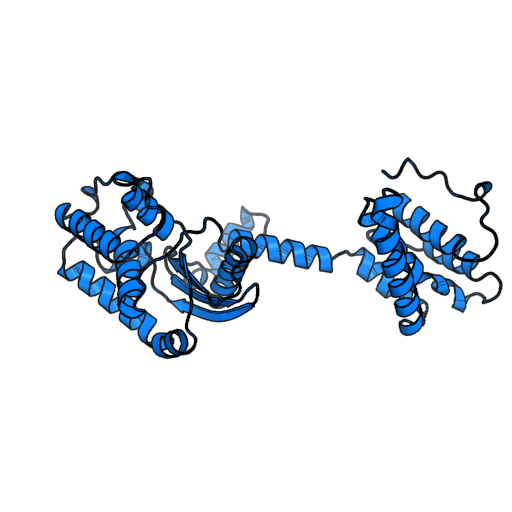270 ? 22.249 -6.941 -23.585 1.00 89.31 270 HIS A C 1
ATOM 2153 O O . HIS A 1 270 ? 21.945 -7.221 -24.746 1.00 89.31 270 HIS A O 1
ATOM 2159 N N . GLN A 1 271 ? 21.825 -5.818 -23.006 1.00 91.56 271 GLN A N 1
ATOM 2160 C CA . GLN A 1 271 ? 20.922 -4.889 -23.681 1.00 91.56 271 GLN A CA 1
ATOM 2161 C C . GLN A 1 271 ? 21.567 -4.231 -24.917 1.00 91.56 271 GLN A C 1
ATOM 2163 O O . GLN A 1 271 ? 20.901 -4.067 -25.946 1.00 91.56 271 GLN A O 1
ATOM 2168 N N . LEU A 1 272 ? 22.867 -3.906 -24.866 1.00 93.19 272 LEU A N 1
ATOM 2169 C CA . LEU A 1 272 ? 23.613 -3.406 -26.027 1.00 93.19 272 LEU A CA 1
ATOM 2170 C C . LEU A 1 272 ? 23.679 -4.441 -27.161 1.00 93.19 272 LEU A C 1
ATOM 2172 O O . LEU A 1 272 ? 23.559 -4.055 -28.323 1.00 93.19 272 LEU A O 1
ATOM 2176 N N . LEU A 1 273 ? 23.823 -5.737 -26.857 1.00 96.00 273 LEU A N 1
ATOM 2177 C CA . LEU A 1 273 ? 23.772 -6.812 -27.858 1.00 96.00 273 LEU A CA 1
ATOM 2178 C C . LEU A 1 273 ? 22.408 -6.852 -28.562 1.00 96.00 273 LEU A C 1
ATOM 2180 O O . LEU A 1 273 ? 22.340 -6.922 -29.792 1.00 96.00 273 LEU A O 1
ATOM 2184 N N . VAL A 1 274 ? 21.321 -6.761 -27.794 1.00 96.56 274 VAL A N 1
ATOM 2185 C CA . VAL A 1 274 ? 19.953 -6.728 -28.335 1.00 96.56 274 VAL A CA 1
ATOM 2186 C C . VAL A 1 274 ? 19.758 -5.509 -29.244 1.00 96.56 274 VAL A C 1
ATOM 2188 O O . VAL A 1 274 ? 19.244 -5.642 -30.356 1.00 96.56 274 VAL A O 1
ATOM 2191 N N . TRP A 1 275 ? 20.227 -4.327 -28.837 1.00 97.12 275 TRP A N 1
ATOM 2192 C CA . TRP A 1 275 ? 20.162 -3.127 -29.677 1.00 97.12 275 TRP A CA 1
ATOM 2193 C C . TRP A 1 275 ? 21.073 -3.197 -30.908 1.00 97.12 275 TRP A C 1
ATOM 2195 O O . TRP A 1 275 ? 20.688 -2.710 -31.972 1.00 97.12 275 TRP A O 1
ATOM 2205 N N . ALA A 1 276 ? 22.239 -3.846 -30.815 1.00 97.94 276 ALA A N 1
ATOM 2206 C CA . ALA A 1 276 ? 23.103 -4.095 -31.968 1.00 97.94 276 ALA A CA 1
ATOM 2207 C C . ALA A 1 276 ? 22.370 -4.936 -33.017 1.00 97.94 276 ALA A C 1
ATOM 2209 O O . ALA A 1 276 ? 22.373 -4.597 -34.200 1.00 97.94 276 ALA A O 1
ATOM 2210 N N . ALA A 1 277 ? 21.679 -5.990 -32.577 1.00 98.06 277 ALA A N 1
ATOM 2211 C CA . ALA A 1 277 ? 20.845 -6.811 -33.442 1.00 98.06 277 ALA A CA 1
ATOM 2212 C C . ALA A 1 277 ? 19.667 -6.020 -34.037 1.00 98.06 277 ALA A C 1
ATOM 2214 O O . ALA A 1 277 ? 19.360 -6.178 -35.216 1.00 98.06 277 ALA A O 1
ATOM 2215 N N . GLN A 1 278 ? 19.045 -5.111 -33.283 1.00 97.75 278 GLN A N 1
ATOM 2216 C CA . GLN A 1 278 ? 17.972 -4.264 -33.815 1.00 97.75 278 GLN A CA 1
ATOM 2217 C C . GLN A 1 278 ? 18.456 -3.246 -34.864 1.00 97.75 278 GLN A C 1
ATOM 2219 O O . GLN A 1 278 ? 17.704 -2.895 -35.773 1.00 97.75 278 GLN A O 1
ATOM 2224 N N . LEU A 1 279 ? 19.707 -2.789 -34.768 1.00 97.88 279 LEU A N 1
ATOM 2225 C CA . LEU A 1 279 ? 20.290 -1.775 -35.654 1.00 97.88 279 LEU A CA 1
ATOM 2226 C C . LEU A 1 279 ? 21.231 -2.329 -36.730 1.00 97.88 279 LEU A C 1
ATOM 2228 O O . LEU A 1 279 ? 21.788 -1.550 -37.504 1.00 97.88 279 LEU A O 1
ATOM 2232 N N . HIS A 1 280 ? 21.433 -3.645 -36.819 1.00 98.00 280 HIS A N 1
ATOM 2233 C CA . HIS A 1 280 ? 22.468 -4.215 -37.693 1.00 98.00 280 HIS A CA 1
ATOM 2234 C C . HIS A 1 280 ? 22.304 -3.867 -39.189 1.00 98.00 280 HIS A C 1
ATOM 2236 O O . HIS A 1 280 ? 23.291 -3.865 -39.935 1.00 98.00 280 HIS A O 1
ATOM 2242 N N . GLU A 1 281 ? 21.093 -3.503 -39.624 1.00 97.44 281 GLU A N 1
ATOM 2243 C CA . GLU A 1 281 ? 20.786 -3.050 -40.989 1.00 97.44 281 GLU A CA 1
ATOM 2244 C C . GLU A 1 281 ? 20.534 -1.541 -41.126 1.00 97.44 281 GLU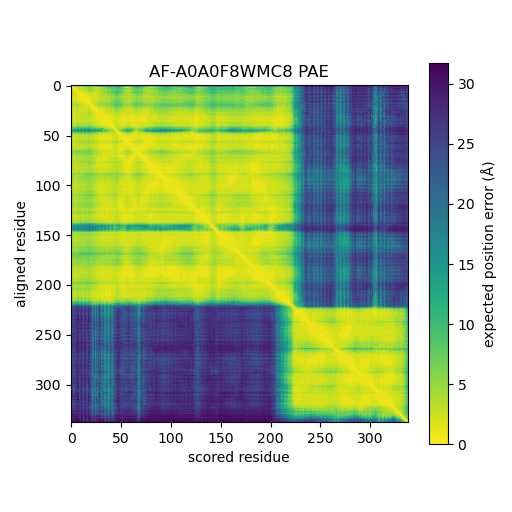 A C 1
ATOM 2246 O O . GLU A 1 281 ? 20.095 -1.089 -42.179 1.00 97.44 281 GLU A O 1
ATOM 2251 N N . VAL A 1 282 ? 20.849 -0.725 -40.114 1.00 97.38 282 VAL A N 1
ATOM 2252 C CA . VAL A 1 282 ? 20.641 0.736 -40.179 1.00 97.38 282 VAL A CA 1
ATOM 2253 C C . VAL A 1 282 ? 21.363 1.399 -41.365 1.00 97.38 282 VAL A C 1
ATOM 2255 O O . VAL A 1 282 ? 20.915 2.420 -41.873 1.00 97.38 282 VAL A O 1
ATOM 2258 N N . GLY A 1 283 ? 22.461 0.808 -41.851 1.00 96.69 283 GLY A N 1
ATOM 2259 C CA . GLY A 1 283 ? 23.211 1.275 -43.018 1.00 96.69 283 GLY A CA 1
ATOM 2260 C C . GLY A 1 283 ? 22.688 0.781 -44.371 1.00 96.69 283 GLY A C 1
ATOM 2261 O O . GLY A 1 283 ? 23.335 1.044 -45.385 1.00 96.69 283 GLY A O 1
ATOM 2262 N N . LEU A 1 284 ? 21.562 0.059 -44.426 1.00 95.31 284 LEU A N 1
ATOM 2263 C CA . LEU A 1 284 ? 21.049 -0.525 -45.672 1.00 95.31 284 LEU A CA 1
ATOM 2264 C C . LEU A 1 284 ? 20.654 0.543 -46.699 1.00 95.31 284 LEU A C 1
ATOM 2266 O O . LEU A 1 284 ? 20.854 0.337 -47.894 1.00 95.31 284 LEU A O 1
ATOM 2270 N N . GLY A 1 285 ? 20.197 1.711 -46.233 1.00 92.75 285 GLY A N 1
ATOM 2271 C CA . GLY A 1 285 ? 19.939 2.878 -47.082 1.00 92.75 285 GLY A CA 1
ATOM 2272 C C . GLY A 1 285 ? 21.190 3.472 -47.748 1.00 92.75 285 GLY A C 1
ATOM 2273 O O . GLY A 1 285 ? 21.055 4.272 -48.667 1.00 92.75 285 GLY A O 1
ATOM 2274 N N . ILE A 1 286 ? 22.400 3.085 -47.315 1.00 95.50 286 ILE A N 1
ATOM 2275 C CA . ILE A 1 286 ? 23.670 3.490 -47.938 1.00 95.50 286 ILE A CA 1
ATOM 2276 C C . ILE A 1 286 ? 24.074 2.475 -49.013 1.00 95.50 286 ILE A C 1
ATOM 2278 O O . ILE A 1 286 ? 24.201 2.827 -50.184 1.00 95.50 286 ILE A O 1
ATOM 2282 N N . ASN A 1 287 ? 24.322 1.219 -48.620 1.00 94.75 287 ASN A N 1
ATOM 2283 C CA . ASN A 1 287 ? 24.648 0.130 -49.544 1.00 94.75 287 ASN A CA 1
ATOM 2284 C C . ASN A 1 287 ? 24.511 -1.242 -48.860 1.00 94.75 287 ASN A C 1
ATOM 2286 O O . ASN A 1 287 ? 24.914 -1.428 -47.709 1.00 94.75 287 ASN A O 1
ATOM 2290 N N . SER A 1 288 ? 24.024 -2.242 -49.595 1.00 93.12 288 SER A N 1
ATOM 2291 C CA . SER A 1 288 ? 24.009 -3.642 -49.148 1.00 93.12 288 SER A CA 1
ATOM 2292 C C . SER A 1 288 ? 25.410 -4.273 -49.165 1.00 93.12 288 SER A C 1
ATOM 2294 O O . SER A 1 288 ? 25.758 -5.091 -48.304 1.00 93.12 288 SER A O 1
ATOM 2296 N N . SER A 1 289 ? 26.261 -3.859 -50.106 1.00 95.75 289 SER A N 1
ATOM 2297 C CA . SER A 1 289 ? 27.672 -4.231 -50.153 1.00 95.75 289 SER A CA 1
ATOM 2298 C C . SER A 1 289 ? 28.423 -3.511 -49.045 1.00 95.75 289 SER A C 1
ATOM 2300 O O . SER A 1 289 ? 28.522 -2.294 -49.032 1.00 95.75 289 SER A O 1
ATOM 2302 N N . GLY A 1 290 ? 28.969 -4.273 -48.100 1.00 94.62 290 GLY A N 1
ATOM 2303 C CA . GLY A 1 290 ? 29.653 -3.686 -46.950 1.00 94.62 290 GLY A CA 1
ATOM 2304 C C . GLY A 1 290 ? 28.727 -3.260 -45.810 1.00 94.62 290 GLY A C 1
ATOM 2305 O O . GLY A 1 290 ? 29.224 -2.626 -44.891 1.00 94.62 290 GLY A O 1
ATOM 2306 N N . LEU A 1 291 ? 27.458 -3.690 -45.784 1.00 96.69 291 LEU A N 1
ATOM 2307 C CA . LEU A 1 291 ? 26.431 -3.298 -44.799 1.00 96.69 291 LEU A CA 1
ATOM 2308 C C . LEU A 1 291 ? 26.929 -3.101 -43.353 1.00 96.69 291 LEU A C 1
ATOM 2310 O O . LEU A 1 291 ? 26.804 -2.014 -42.815 1.00 96.69 291 LEU A O 1
ATOM 2314 N N . HIS A 1 292 ? 27.566 -4.108 -42.747 1.00 96.19 292 HIS A N 1
ATOM 2315 C CA . HIS A 1 292 ? 28.199 -4.019 -41.415 1.00 96.19 292 HIS A CA 1
ATOM 2316 C C . HIS A 1 292 ? 29.098 -2.783 -41.182 1.00 96.19 292 HIS A C 1
ATOM 2318 O O . HIS A 1 292 ? 29.093 -2.224 -40.093 1.00 96.19 292 HIS A O 1
ATOM 2324 N N . LYS A 1 293 ? 29.838 -2.309 -42.196 1.00 96.31 293 LYS A N 1
ATOM 2325 C CA . LYS A 1 293 ? 30.641 -1.076 -42.129 1.00 96.31 293 LYS A CA 1
ATOM 2326 C C . LYS A 1 293 ? 29.757 0.164 -42.101 1.00 96.31 293 LYS A C 1
ATOM 2328 O O . LYS A 1 293 ? 29.992 1.058 -41.301 1.00 96.31 293 LYS A O 1
ATOM 2333 N N . HIS A 1 294 ? 28.747 0.209 -42.966 1.00 97.44 294 HIS A N 1
ATOM 2334 C CA . HIS A 1 294 ? 27.822 1.336 -43.064 1.00 97.44 294 HIS A CA 1
ATOM 2335 C C . HIS A 1 294 ? 26.935 1.452 -41.823 1.00 97.44 294 HIS A C 1
ATOM 2337 O O . HIS A 1 294 ? 26.803 2.542 -41.279 1.00 97.44 294 HIS A O 1
ATOM 2343 N N . SER A 1 295 ? 26.395 0.339 -41.326 1.00 97.69 295 SER A N 1
ATOM 2344 C CA . SER A 1 295 ? 25.617 0.323 -40.088 1.00 97.69 295 SER A CA 1
ATOM 2345 C C . SER A 1 295 ? 26.459 0.768 -38.894 1.00 97.69 295 SER A C 1
ATOM 2347 O O . SER A 1 295 ? 26.020 1.622 -38.129 1.00 97.69 295 SER A O 1
ATOM 2349 N N . ALA A 1 296 ? 27.692 0.261 -38.770 1.00 97.00 296 ALA A N 1
ATOM 2350 C CA . ALA A 1 296 ? 28.595 0.685 -37.706 1.00 97.00 296 ALA A CA 1
ATOM 2351 C C . ALA A 1 296 ? 28.912 2.180 -37.799 1.00 97.00 296 ALA A C 1
ATOM 2353 O O . ALA A 1 296 ? 28.789 2.880 -36.803 1.00 97.00 296 ALA A O 1
ATOM 2354 N N . TYR A 1 297 ? 29.220 2.680 -39.001 1.00 96.56 297 TYR A N 1
ATOM 2355 C CA . TYR A 1 297 ? 29.493 4.097 -39.234 1.00 96.56 297 TYR A CA 1
ATOM 2356 C C . TYR A 1 297 ? 28.314 4.992 -38.831 1.00 96.56 297 TYR A C 1
ATOM 2358 O O . TYR A 1 297 ? 28.511 5.997 -38.151 1.00 96.56 297 TYR A O 1
ATOM 2366 N N . VAL A 1 298 ? 27.083 4.621 -39.206 1.00 96.31 298 VAL A N 1
ATOM 2367 C CA . VAL A 1 298 ? 25.875 5.375 -38.835 1.00 96.31 298 VAL A CA 1
ATOM 2368 C C . VAL A 1 298 ? 25.693 5.406 -37.321 1.00 96.31 298 VAL A C 1
ATOM 2370 O O . VAL A 1 298 ? 25.417 6.473 -36.780 1.00 96.31 298 VAL A O 1
ATOM 2373 N N . VAL A 1 299 ? 25.855 4.275 -36.631 1.00 96.50 299 VAL A N 1
ATOM 2374 C CA . VAL A 1 299 ? 25.721 4.216 -35.166 1.00 96.50 299 VAL A CA 1
ATOM 2375 C C . VAL A 1 299 ? 26.840 4.983 -34.472 1.00 96.50 299 VAL A C 1
ATOM 2377 O O . VAL A 1 299 ? 26.560 5.757 -33.567 1.00 96.50 299 VAL A O 1
ATOM 2380 N N . GLU A 1 300 ? 28.085 4.831 -34.913 1.00 95.06 300 GLU A N 1
ATOM 2381 C CA . GLU A 1 300 ? 29.264 5.481 -34.329 1.00 95.06 300 GLU A CA 1
ATOM 2382 C C . GLU A 1 300 ? 29.227 7.008 -34.462 1.00 95.06 300 GLU A C 1
ATOM 2384 O O . GLU A 1 300 ? 29.657 7.712 -33.555 1.00 95.06 300 GLU A O 1
ATOM 2389 N N . ASN A 1 301 ? 28.671 7.524 -35.561 1.00 91.81 301 ASN A N 1
ATOM 2390 C CA . ASN A 1 301 ? 28.678 8.957 -35.869 1.00 91.81 301 ASN A CA 1
ATOM 2391 C C . ASN A 1 301 ? 27.308 9.638 -35.673 1.00 91.81 301 ASN A C 1
ATOM 2393 O O . ASN A 1 301 ? 27.151 10.816 -35.996 1.00 91.81 301 ASN A O 1
ATOM 2397 N N . SER A 1 302 ? 26.302 8.926 -35.153 1.00 91.25 302 SER A N 1
ATOM 2398 C CA . SER A 1 302 ? 25.005 9.516 -34.790 1.00 91.25 302 SER A CA 1
ATOM 2399 C C . SER A 1 302 ? 25.012 10.058 -33.363 1.00 91.25 302 SER A C 1
ATOM 2401 O O . SER A 1 302 ? 25.715 9.560 -32.491 1.00 91.25 302 SER A O 1
ATOM 2403 N N . GLN A 1 303 ? 24.160 11.043 -33.084 1.00 86.81 303 GLN A N 1
ATOM 2404 C CA . GLN A 1 303 ? 23.839 11.396 -31.702 1.00 86.81 303 GLN A CA 1
ATOM 2405 C C . GLN A 1 303 ? 22.890 10.342 -31.129 1.00 86.81 303 GLN A C 1
ATOM 2407 O O . GLN A 1 303 ? 21.787 10.170 -31.650 1.00 86.81 303 GLN A O 1
ATOM 2412 N N . LEU A 1 304 ? 23.313 9.655 -30.065 1.00 87.06 304 LEU A N 1
ATOM 2413 C CA . LEU A 1 304 ? 22.522 8.631 -29.387 1.00 87.06 304 LEU A CA 1
ATOM 2414 C C . LEU A 1 304 ? 22.207 9.057 -27.940 1.00 87.06 304 LEU A C 1
ATOM 2416 O O . LEU A 1 304 ? 22.914 8.653 -27.015 1.00 87.06 304 LEU A O 1
ATOM 2420 N N . PRO A 1 305 ? 21.164 9.880 -27.707 1.00 79.12 305 PRO A N 1
ATOM 2421 C CA . PRO A 1 305 ? 20.786 10.296 -26.361 1.00 79.12 305 PRO A CA 1
ATOM 2422 C C . PRO A 1 305 ? 20.642 9.108 -25.403 1.00 79.12 305 PRO A C 1
ATOM 2424 O O . PRO A 1 305 ? 19.966 8.123 -25.706 1.00 79.12 305 PRO A O 1
ATOM 2427 N N . GLY A 1 306 ? 21.289 9.218 -24.243 1.00 74.75 306 GLY A N 1
ATOM 2428 C CA . GLY A 1 306 ? 21.302 8.188 -23.205 1.00 74.75 306 GLY A CA 1
ATOM 2429 C C . GLY A 1 306 ? 22.437 7.177 -23.285 1.00 74.75 306 GLY A C 1
ATOM 2430 O O . GLY A 1 306 ? 22.653 6.478 -22.302 1.00 74.75 306 GLY A O 1
ATOM 2431 N N . PHE A 1 307 ? 23.180 7.112 -24.390 1.00 83.25 307 PHE A N 1
ATOM 2432 C CA . PHE A 1 307 ? 24.386 6.290 -24.483 1.00 83.25 307 PHE A CA 1
ATOM 2433 C C . PHE A 1 307 ? 25.605 7.083 -24.008 1.00 83.25 307 PHE A C 1
ATOM 2435 O O . PHE A 1 307 ? 25.775 8.254 -24.351 1.00 83.25 307 PHE A O 1
ATOM 2442 N N . THR A 1 308 ? 26.488 6.440 -23.245 1.00 82.75 308 THR A N 1
ATOM 2443 C CA . THR A 1 308 ? 27.852 6.943 -23.052 1.00 82.75 308 THR A CA 1
ATOM 2444 C C . THR A 1 308 ? 28.681 6.698 -24.313 1.00 82.75 308 THR A C 1
ATOM 2446 O O . THR A 1 308 ? 28.364 5.820 -25.118 1.00 82.75 308 THR A O 1
ATOM 2449 N N . GLN A 1 309 ? 29.797 7.418 -24.468 1.00 79.81 309 GLN A N 1
ATOM 2450 C CA . GLN A 1 309 ? 30.708 7.205 -25.598 1.00 79.81 309 GLN A CA 1
ATOM 2451 C C . GLN A 1 309 ? 31.198 5.751 -25.672 1.00 79.81 309 GLN A C 1
ATOM 2453 O O . GLN A 1 309 ? 31.273 5.179 -26.752 1.00 79.81 309 GLN A O 1
ATOM 2458 N N . GLN A 1 310 ? 31.488 5.126 -24.526 1.00 81.25 310 GLN A N 1
ATOM 2459 C CA . GLN A 1 310 ? 31.923 3.728 -24.480 1.00 81.25 310 GLN A CA 1
ATOM 2460 C C . GLN A 1 310 ? 30.818 2.765 -24.915 1.00 81.25 310 GLN A C 1
ATOM 2462 O O . GLN A 1 310 ? 31.083 1.861 -25.702 1.00 81.25 310 GLN A O 1
ATOM 2467 N N . GLN A 1 311 ? 29.581 2.977 -24.456 1.00 87.94 311 GLN A N 1
ATOM 2468 C CA . GLN A 1 311 ? 28.433 2.163 -24.861 1.00 87.94 311 GLN A CA 1
ATOM 2469 C C . GLN A 1 311 ? 28.159 2.292 -26.362 1.00 87.94 311 GLN A C 1
ATOM 2471 O O . GLN A 1 311 ? 27.921 1.290 -27.029 1.00 87.94 311 GLN A O 1
ATOM 2476 N N . GLN A 1 312 ? 28.237 3.506 -26.912 1.00 92.06 312 GLN A N 1
ATOM 2477 C CA . GLN A 1 312 ? 28.075 3.749 -28.345 1.00 92.06 312 GLN A CA 1
ATOM 2478 C C . GLN A 1 312 ? 29.187 3.087 -29.172 1.00 92.06 312 GLN A C 1
ATOM 2480 O O . GLN A 1 312 ? 28.896 2.467 -30.194 1.00 92.06 312 GLN A O 1
ATOM 2485 N N . THR A 1 313 ? 30.437 3.155 -28.708 1.00 89.38 313 THR A N 1
ATOM 2486 C CA . THR A 1 313 ? 31.579 2.466 -29.328 1.00 89.38 313 THR A CA 1
ATOM 2487 C C . THR A 1 313 ? 31.435 0.943 -29.269 1.00 89.38 313 THR A C 1
ATOM 2489 O O . THR A 1 313 ? 31.721 0.251 -30.243 1.00 89.38 313 THR A O 1
ATOM 2492 N N . LEU A 1 314 ? 30.969 0.389 -28.147 1.00 90.62 314 LEU A N 1
ATOM 2493 C CA . LEU A 1 314 ? 30.721 -1.048 -28.015 1.00 90.62 314 LEU A CA 1
ATOM 2494 C C . LEU A 1 314 ? 29.571 -1.499 -28.932 1.00 90.62 314 LEU A C 1
ATOM 2496 O O . LEU A 1 314 ? 29.701 -2.493 -29.649 1.00 90.62 314 LEU A O 1
ATOM 2500 N N . LEU A 1 315 ? 28.478 -0.733 -28.975 1.00 95.06 315 LEU A N 1
ATOM 2501 C CA . LEU A 1 315 ? 27.339 -0.960 -29.864 1.00 95.06 315 LEU A CA 1
ATOM 2502 C C . LEU A 1 315 ? 27.760 -0.948 -31.344 1.00 95.06 315 LEU A C 1
ATOM 2504 O O . LEU A 1 315 ? 27.419 -1.868 -32.091 1.00 95.06 315 LEU A O 1
ATOM 2508 N N . SER A 1 316 ? 28.533 0.057 -31.773 1.00 95.38 316 SER A N 1
ATOM 2509 C CA . SER A 1 316 ? 29.029 0.145 -33.151 1.00 95.38 316 SER A CA 1
ATOM 2510 C C . SER A 1 316 ? 30.011 -0.982 -33.478 1.00 95.38 316 SER A C 1
ATOM 2512 O O . SER A 1 316 ? 29.950 -1.531 -34.577 1.00 95.38 316 SER A O 1
ATOM 2514 N N . CYS A 1 317 ? 30.856 -1.391 -32.525 1.00 94.44 317 CYS A N 1
ATOM 2515 C CA . CYS A 1 317 ? 31.789 -2.505 -32.678 1.00 94.44 317 CYS A CA 1
ATOM 2516 C C . CYS A 1 317 ? 31.058 -3.838 -32.916 1.00 94.44 317 CYS A C 1
ATOM 2518 O O . CYS A 1 317 ? 31.378 -4.561 -33.864 1.00 94.44 317 CYS A O 1
ATOM 2520 N N . MET A 1 318 ? 30.010 -4.136 -32.138 1.00 95.06 318 MET A N 1
ATOM 2521 C CA . MET A 1 318 ? 29.183 -5.331 -32.359 1.00 95.06 318 MET A CA 1
ATOM 2522 C C . MET A 1 318 ? 28.559 -5.334 -33.761 1.00 95.06 318 MET A C 1
ATOM 2524 O O . MET A 1 318 ? 28.612 -6.337 -34.476 1.00 95.06 318 MET A O 1
ATOM 2528 N N . ILE A 1 319 ? 28.047 -4.187 -34.212 1.00 97.00 319 ILE A N 1
ATOM 2529 C CA . ILE A 1 319 ? 27.490 -4.029 -35.563 1.00 97.00 319 ILE A CA 1
ATOM 2530 C C . ILE A 1 319 ? 28.583 -4.114 -36.646 1.00 97.00 319 ILE A C 1
ATOM 2532 O O . ILE A 1 319 ? 28.353 -4.628 -37.743 1.00 97.00 319 ILE A O 1
ATOM 2536 N N . ARG A 1 320 ? 29.801 -3.649 -36.365 1.00 95.94 320 ARG A N 1
ATOM 2537 C CA . ARG A 1 320 ? 30.922 -3.680 -37.312 1.00 95.94 320 ARG A CA 1
ATOM 2538 C C . ARG A 1 320 ? 31.334 -5.104 -37.662 1.00 95.94 320 ARG A C 1
ATOM 2540 O O . ARG A 1 320 ? 31.757 -5.327 -38.801 1.00 95.94 320 ARG A O 1
ATOM 2547 N N . PHE A 1 321 ? 31.212 -6.033 -36.712 1.00 95.06 321 PHE A N 1
ATOM 2548 C CA . PHE A 1 321 ? 31.759 -7.388 -36.802 1.00 95.06 321 PHE A CA 1
ATOM 2549 C C . PHE A 1 321 ? 30.721 -8.520 -36.750 1.00 95.06 321 PHE A C 1
ATOM 2551 O O . PHE A 1 321 ? 31.120 -9.681 -36.761 1.00 95.06 321 PHE A O 1
ATOM 2558 N N . TYR A 1 322 ? 29.409 -8.239 -36.798 1.00 94.12 322 TYR A N 1
ATOM 2559 C CA . TYR A 1 322 ? 28.380 -9.301 -36.802 1.00 94.12 322 TYR A CA 1
ATOM 2560 C C . TYR A 1 322 ? 28.462 -10.252 -38.015 1.00 94.12 322 TYR A C 1
ATOM 2562 O O . TYR A 1 322 ? 27.88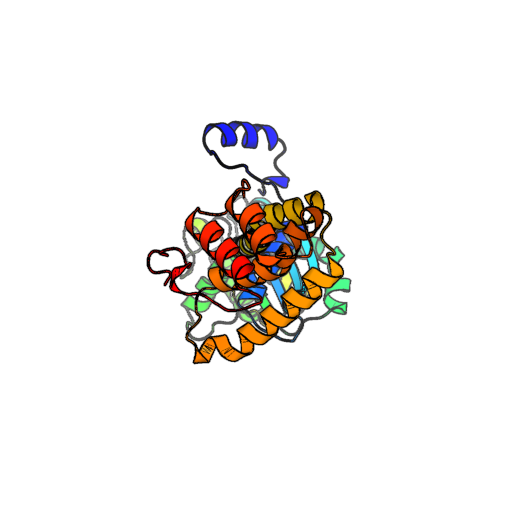6 -11.339 -38.007 1.00 94.12 322 TYR A O 1
ATOM 2570 N N . ARG A 1 323 ? 29.147 -9.846 -39.095 1.00 92.94 323 ARG A N 1
ATOM 2571 C CA . ARG A 1 323 ? 29.373 -10.658 -40.299 1.00 92.94 323 ARG A CA 1
ATOM 2572 C C . ARG A 1 323 ? 30.757 -10.408 -40.881 1.00 92.94 323 ARG A C 1
ATOM 2574 O O . ARG A 1 323 ? 31.357 -9.360 -40.661 1.00 92.94 323 ARG A O 1
ATOM 2581 N N . LYS A 1 324 ? 31.176 -11.320 -41.767 1.00 93.06 324 LYS A N 1
ATOM 2582 C CA . LYS A 1 324 ? 32.519 -11.360 -42.379 1.00 93.06 324 LYS A CA 1
ATOM 2583 C C . LYS A 1 324 ? 33.597 -11.634 -41.320 1.00 93.06 324 LYS A C 1
ATOM 2585 O O . LYS A 1 324 ? 33.296 -12.048 -40.209 1.00 93.06 324 LYS A O 1
ATOM 2590 N N . ARG A 1 325 ? 34.867 -11.529 -41.717 1.00 91.38 325 ARG A N 1
ATOM 2591 C CA . ARG A 1 325 ? 36.006 -11.856 -40.856 1.00 91.38 325 ARG A CA 1
ATOM 2592 C C . ARG A 1 325 ? 36.137 -10.820 -39.738 1.00 91.38 325 ARG A C 1
ATOM 2594 O O . ARG A 1 325 ? 36.226 -9.630 -40.030 1.00 91.38 325 ARG A O 1
ATOM 2601 N N . ILE A 1 326 ? 36.208 -11.296 -38.498 1.00 91.31 326 ILE A N 1
ATOM 2602 C CA . ILE A 1 326 ? 36.533 -10.481 -37.324 1.00 91.31 326 ILE A CA 1
ATOM 2603 C C . ILE A 1 326 ? 38.026 -10.140 -37.367 1.00 91.31 326 ILE A C 1
ATOM 2605 O O . ILE A 1 326 ? 38.857 -11.014 -37.630 1.00 91.31 326 ILE A O 1
ATOM 2609 N N . ARG A 1 327 ? 38.354 -8.865 -37.154 1.00 86.38 327 ARG A N 1
ATOM 2610 C CA . ARG A 1 327 ? 39.723 -8.335 -37.119 1.00 86.38 327 ARG A CA 1
ATOM 2611 C C . ARG A 1 327 ? 39.910 -7.601 -35.804 1.00 86.38 327 ARG A C 1
ATOM 2613 O O . ARG A 1 327 ? 39.437 -6.479 -35.648 1.00 86.38 327 ARG A O 1
ATOM 2620 N N . LEU A 1 328 ? 40.530 -8.273 -34.843 1.00 79.88 328 LEU A N 1
ATOM 2621 C CA . LEU A 1 328 ? 40.654 -7.763 -33.477 1.00 79.88 328 LEU A CA 1
ATOM 2622 C C . LEU A 1 328 ? 41.564 -6.531 -33.421 1.00 79.88 328 LEU A C 1
ATOM 2624 O O . LEU A 1 328 ? 41.340 -5.648 -32.605 1.00 79.88 328 LEU A O 1
ATOM 2628 N N . GLU A 1 329 ? 42.511 -6.417 -34.352 1.00 82.56 329 GLU A N 1
ATOM 2629 C CA . GLU A 1 329 ? 43.353 -5.235 -34.534 1.00 82.56 329 GLU A CA 1
ATOM 2630 C C . GLU A 1 329 ? 42.576 -3.960 -34.921 1.00 82.56 329 GLU A C 1
ATOM 2632 O O . GLU A 1 329 ? 43.061 -2.858 -34.689 1.00 82.56 329 GLU A O 1
ATOM 2637 N N . GLU A 1 330 ? 41.373 -4.095 -35.492 1.00 77.31 330 GLU A N 1
ATOM 2638 C CA . GLU A 1 330 ? 40.477 -2.978 -35.834 1.00 77.31 330 GLU A CA 1
ATOM 2639 C C . GLU A 1 330 ? 39.483 -2.662 -34.691 1.00 77.31 330 GLU A C 1
ATOM 2641 O O . GLU A 1 330 ? 38.632 -1.786 -34.845 1.00 77.31 330 GLU A O 1
ATOM 2646 N N . SER A 1 331 ? 39.541 -3.384 -33.563 1.00 74.44 331 SER A N 1
ATOM 2647 C CA . SER A 1 331 ? 38.622 -3.177 -32.436 1.00 74.44 331 SER A CA 1
ATOM 2648 C C . SER A 1 331 ? 39.065 -1.990 -31.573 1.00 74.44 331 SER A C 1
ATOM 2650 O O . SER A 1 331 ? 40.255 -1.852 -31.285 1.00 74.44 331 SER A O 1
ATOM 2652 N N . PRO A 1 332 ? 38.134 -1.126 -31.135 1.00 73.88 332 PRO A N 1
ATOM 2653 C CA . PRO A 1 332 ? 38.469 0.012 -30.291 1.00 73.88 332 PRO A CA 1
ATOM 2654 C C . PRO A 1 332 ? 38.997 -0.459 -28.933 1.00 73.88 332 PRO A C 1
ATOM 2656 O O . PRO A 1 332 ? 38.531 -1.459 -28.385 1.00 73.88 332 PRO A O 1
ATOM 2659 N N . THR A 1 333 ? 39.932 0.297 -28.354 1.00 69.25 333 THR A N 1
ATOM 2660 C CA . THR A 1 333 ? 40.372 0.079 -26.973 1.00 69.25 333 THR A CA 1
ATOM 2661 C C . THR A 1 333 ? 39.228 0.439 -26.028 1.00 69.25 333 THR A C 1
ATOM 2663 O O . THR A 1 333 ? 39.014 1.606 -25.699 1.00 69.25 333 THR A O 1
ATOM 2666 N N . LEU A 1 334 ? 38.462 -0.562 -25.609 1.00 61.09 334 LEU A N 1
ATOM 2667 C CA . LEU A 1 334 ? 37.459 -0.411 -24.565 1.00 61.09 334 LEU A CA 1
ATOM 2668 C C . LEU A 1 334 ? 38.197 -0.416 -23.221 1.00 61.09 334 LEU A C 1
ATOM 2670 O O . LEU A 1 334 ? 38.912 -1.368 -22.910 1.00 61.09 334 LEU A O 1
ATOM 2674 N N . LEU A 1 335 ? 38.069 0.659 -22.434 1.00 47.66 335 LEU A N 1
ATOM 2675 C CA . LEU A 1 335 ? 38.461 0.618 -21.021 1.00 47.66 335 LEU A CA 1
ATOM 2676 C C . LEU A 1 335 ? 37.681 -0.535 -20.394 1.00 47.66 335 LEU A C 1
ATOM 2678 O O . LEU A 1 335 ? 36.479 -0.608 -20.631 1.00 47.66 335 LEU A O 1
ATOM 2682 N N . SER A 1 336 ? 38.381 -1.432 -19.691 1.00 44.00 336 SER A N 1
ATOM 2683 C CA . SER A 1 336 ? 37.856 -2.675 -19.109 1.00 44.00 336 SER A CA 1
ATOM 2684 C C . SER A 1 336 ? 36.388 -2.529 -18.721 1.00 44.00 336 SER A C 1
ATOM 2686 O O . SER A 1 336 ? 36.069 -1.887 -17.718 1.00 44.00 336 SER A O 1
ATOM 2688 N N . VAL A 1 337 ? 35.509 -3.067 -19.562 1.00 40.53 337 VAL A N 1
ATOM 2689 C CA . VAL A 1 337 ? 34.096 -3.192 -19.233 1.00 40.53 337 VAL A CA 1
ATOM 2690 C C . VAL A 1 337 ? 34.046 -4.389 -18.287 1.00 40.53 337 VAL A C 1
ATOM 2692 O O . VAL A 1 337 ? 34.480 -5.460 -18.719 1.00 40.53 337 VAL A O 1
ATOM 2695 N N . PRO A 1 338 ? 33.678 -4.207 -17.007 1.00 35.50 338 PRO A N 1
ATOM 2696 C CA . PRO A 1 338 ? 33.552 -5.330 -16.090 1.00 35.50 338 PRO A CA 1
ATOM 2697 C C . PRO A 1 338 ? 32.526 -6.350 -16.589 1.00 35.50 338 PRO A C 1
ATOM 2699 O O . PRO A 1 338 ? 31.566 -5.950 -17.302 1.00 35.50 338 PRO A O 1
#

InterPro domains:
  IPR003695 Ppx/GppA phosphatase, N-terminal [PF02541] (3-218)
  IPR043129 ATPase, nucleotide binding domain [SSF53067] (3-44)
  IPR043129 ATPase, nucleotide binding domain [SSF53067] (47-219)
  IPR048950 Ppx/GppA phosphatase, C-terminal [PF21447] (225-333)
  IPR050273 GppA/Ppx guanosine pentaphosphate hydrolase [PTHR30005] (3-328)

Foldseek 3Di:
DQLVPDPCSVVVQVVCVVPPVDHDDRDDQQVQLLLFLQQVLVVDADQWWEWEWEAAAQKIWIWIDGRNDTDDTDIFRAHLNVLCCVQCVVQFAAPVSLVVLLVVLLVRCVVPLVVDLVRDTDAYEYEDPLVQLLQQLLCPVPVPDQKDFLVSLVVVSVLRNVLRGLVSNPTGSHDPVCSSRNSSSSSNVNSVCVSNVPGIYHYDHTGNVSSVVVVVVVVVVVPLVLVVLLVVLCVVLVPPQVQLQVQLVVQLVVCVVCCVVVVVPDPLLSVLSSSLSNQLQSQVVPDPVQRLVSSLVCQLPDDRPNDDNLSSLSSSLCSNVVDDDDDVVPRDPRDDDD

Mean predicted aligned error: 12.68 Å

Nearest PDB structures (foldseek):
  8jgx-assembly1_B  TM=6.512E-01  e=3.698E-28  Acinetobacter baumannii 15827
  6pbz-assembly1_B  TM=6.241E-01  e=6.625E-25  Escherichia coli K-12
  6pbz-assembly1_C  TM=5.926E-01  e=7.037E-24  Escherichia coli K-12
  2j4r-assembly2_B  TM=8.232E-01  e=3.514E-13  Aquifex aeolicus
  1t6c-assembly1_A  TM=8.232E-01  e=3.514E-13  Aquifex aeolicus VF5

Sequence (338 aa):
YPLRRAKNINTFLAQASKVFPFHIDVISGQEEARLIYQGVAHYIHHDENRLVIDIGGGSTELIIGKHFKHKLLSSRNMGCVSYTKQFFADGIINEKRFNKAQIKAEQELEVIFANYISTGWQSVVGTSGTIKSILAMLSANDPDQKNITLERLLELKTQFLAAKTIDNLLIEGLSPERQVSICGGLAILIAIFQLFDITEMDYSDFSLREGLLHEMQQKLALKDIRTNTIANLSERNTIDKVHAQRVANTADWLFLQVQKEWQLDSLDNHQLLVWAAQLHEVGLGINSSGLHKHSAYVVENSQLPGFTQQQQTLLSCMIRFYRKRIRLEESPTLLSVP

Radius of gyration: 28.89 Å; Cα contacts (8 Å, |Δi|>4): 512; chains: 1; bounding box: 66×47×82 Å

Solvent-accessible surface area (backbone atoms only — not comparable to full-atom values): 18194 Å² total; per-residue (Å²): 118,54,68,86,71,45,92,57,39,68,62,50,52,64,54,44,59,76,80,38,97,65,88,82,83,81,68,52,53,52,54,47,28,51,26,24,50,42,15,36,34,77,76,52,91,51,94,50,35,31,36,39,38,35,44,39,55,37,29,26,28,44,31,36,27,40,58,88,43,75,77,45,72,34,54,36,90,47,15,14,43,51,38,14,55,70,52,32,66,87,34,55,39,45,70,74,39,46,50,52,42,19,55,52,43,41,62,67,42,56,88,50,43,67,63,52,64,73,67,52,60,81,46,36,37,33,18,50,70,46,45,50,39,50,50,37,37,59,26,62,86,37,74,85,59,77,62,49,34,53,68,61,53,53,53,51,48,52,55,50,43,72,38,36,29,47,92,54,63,85,50,60,56,58,49,78,88,48,50,82,22,41,67,22,31,53,27,41,51,52,25,52,28,65,75,68,69,45,65,57,30,40,75,42,99,43,28,45,70,51,15,48,51,53,50,50,50,53,50,49,70,73,56,44,53,41,59,54,38,52,51,50,53,36,59,77,46,68,43,61,63,70,60,19,49,54,47,18,53,52,53,49,55,53,46,69,71,42,28,78,83,72,66,59,79,44,67,65,60,53,50,39,50,37,50,23,36,50,40,42,55,49,12,48,84,78,34,75,80,63,23,33,56,42,16,13,50,52,52,58,73,46,90,53,61,78,55,50,74,68,56,37,51,51,32,17,48,52,22,41,45,75,58,79,86,77,57,74,90,77,52,78,90,70,75,86,77,119

Secondary structure (DSSP, 8-state):
--GGG-TTHHHHHHHHHHH--S------HHHHHHHHHHHHHTT---SS-EEEEEE-SS-EEEEEEETTEEEEEEEES--HHHHHHHHSTTSB--HHHHHHHHHHHHHHHHHHHHHHHHH--SEEEEEHHHHHHHHHHHHTS-SS--SEEHHHHHHHHHHHHHH-BGGG---TT--HHHHTTHHHHHHHHHHHHHHTT--EEEE-S--HHHHHHHHHHHHHHHT-HHHHHHHHHHHHTT--HHHHHHHHHHHHHHHHHHTTTTT---HHHHHHHHHHHHHTTTTTTT-STTHHHHHHHHHHHS--TT--HHHHHHHHHHHHHSSS---GGGS-------

Organism: NCBI:txid412755

pLDDT: mean 91.18, std 9.8, range [35.5, 98.81]